Protein 3GF8 (pdb70)

CATH classification: 2.60.40.2100 (+1 more: 2.60.40.2090)

Structure (mmCIF, N/CA/C/O backbone):
data_3GF8
#
_entry.id   3GF8
#
_cell.length_a   106.894
_cell.length_b   106.894
_cell.length_c   79.144
_cell.angle_alpha   90.000
_cell.angle_beta   90.000
_cell.angle_gamma   90.000
#
_symmetry.space_group_name_H-M   'P 41 21 2'
#
loop_
_entity.id
_entity.type
_entity.pdbx_description
1 polymer 'putative polysaccharide binding proteins (DUF1812)'
2 non-polymer 1,2-ETHANEDIOL
3 water water
#
loop_
_atom_site.group_PDB
_atom_site.id
_atom_site.type_symbol
_atom_site.label_atom_id
_atom_site.label_alt_id
_atom_site.label_comp_id
_atom_site.label_asym_id
_atom_site.label_entity_id
_atom_site.label_seq_id
_atom_site.pdbx_PDB_ins_code
_atom_site.Cartn_x
_atom_site.Cartn_y
_atom_site.Cartn_z
_atom_site.occupancy
_atom_site.B_iso_or_equiv
_atom_site.auth_seq_id
_atom_site.auth_comp_id
_atom_site.auth_asym_id
_atom_site.auth_atom_id
_atom_site.pdbx_PDB_model_num
ATOM 1 N N . GLU A 1 13 ? 37.851 20.126 2.294 1.00 64.02 34 GLU A N 1
ATOM 2 C CA . GLU A 1 13 ? 38.171 21.581 2.135 1.00 63.65 34 GLU A CA 1
ATOM 3 C C . GLU A 1 13 ? 36.915 22.472 2.115 1.00 61.80 34 GLU A C 1
ATOM 4 O O . GLU A 1 13 ? 37.012 23.694 2.306 1.00 63.97 34 GLU A O 1
ATOM 10 N N . CYS A 1 14 ? 35.749 21.874 1.869 1.00 58.06 35 CYS A N 1
ATOM 11 C CA . CYS A 1 14 ? 34.477 22.607 1.924 1.00 54.83 35 CYS A CA 1
ATOM 12 C C . CYS A 1 14 ? 34.007 22.769 3.350 1.00 52.23 35 CYS A C 1
ATOM 13 O O . CYS A 1 14 ? 34.461 22.075 4.260 1.00 54.29 35 CYS A O 1
ATOM 16 N N . ARG A 1 15 ? 33.080 23.681 3.561 1.00 47.50 36 ARG A N 1
ATOM 17 C CA . ARG A 1 15 ? 32.706 24.022 4.903 1.00 41.88 36 ARG A CA 1
ATOM 18 C C . ARG A 1 15 ? 31.181 23.944 5.032 1.00 39.75 36 ARG A C 1
ATOM 19 O O . ARG A 1 15 ? 30.431 24.229 4.070 1.00 37.43 36 ARG A O 1
ATOM 22 N N . LEU A 1 16 ? 30.758 23.484 6.214 1.00 33.81 37 LEU A N 1
ATOM 23 C CA . LEU A 1 16 ? 29.372 23.300 6.577 1.00 31.89 37 LEU A CA 1
ATOM 24 C C . LEU A 1 16 ? 29.038 24.434 7.518 1.00 32.50 37 LEU A C 1
ATOM 25 O O . LEU A 1 16 ? 29.718 24.602 8.529 1.00 36.62 37 LEU A O 1
ATOM 30 N N . SER A 1 17 ? 28.028 25.227 7.183 1.00 31.59 38 SER A N 1
ATOM 31 C CA . SER A 1 17 ? 27.599 26.377 8.006 1.00 30.47 38 SER A CA 1
ATOM 32 C C . SER A 1 17 ? 26.184 26.206 8.480 1.00 30.23 38 SER A C 1
ATOM 33 O O . SER A 1 17 ? 25.401 25.527 7.829 1.00 32.17 38 SER A O 1
ATOM 36 N N . VAL A 1 18 ? 25.836 26.853 9.593 1.00 31.16 39 VAL A N 1
ATOM 37 C CA . VAL A 1 18 ? 24.480 26.800 10.122 1.00 28.69 39 VAL A CA 1
ATOM 38 C C . VAL A 1 18 ? 23.953 28.203 10.202 1.00 30.61 39 VAL A C 1
ATOM 39 O O . VAL A 1 18 ? 24.617 29.088 10.704 1.00 31.67 39 VAL A O 1
ATOM 43 N N . LYS A 1 19 ? 22.774 28.407 9.629 1.00 31.22 40 LYS A N 1
ATOM 44 C CA . LYS A 1 19 ? 22.049 29.650 9.733 1.00 28.44 40 LYS A CA 1
ATOM 45 C C . LYS A 1 19 ? 20.940 29.404 10.746 1.00 29.02 40 LYS A C 1
ATOM 46 O O . LYS A 1 19 ? 20.261 28.374 10.677 1.00 24.51 40 LYS A O 1
ATOM 52 N N . PHE A 1 20 ? 20.776 30.321 11.699 1.00 27.14 41 PHE A N 1
ATOM 53 C CA . PHE A 1 20 ? 19.652 30.251 12.643 1.00 28.24 41 PHE A CA 1
ATOM 54 C C . PHE A 1 20 ? 18.614 31.279 12.258 1.00 26.68 41 PHE A C 1
ATOM 55 O O . PHE A 1 20 ? 18.951 32.439 11.952 1.00 25.02 41 PHE A O 1
ATOM 63 N N . LYS A 1 21 ? 17.344 30.888 12.256 1.00 25.12 42 LYS A N 1
ATOM 64 C CA . LYS A 1 21 ? 16.292 31.912 12.020 1.00 24.09 42 LYS A CA 1
ATOM 65 C C . LYS A 1 21 ? 15.247 31.886 13.102 1.00 24.12 42 LYS A C 1
ATOM 66 O O . LYS A 1 21 ? 14.992 30.829 13.679 1.00 27.39 42 LYS A O 1
ATOM 72 N N . TYR A 1 22 ? 14.642 33.058 13.349 1.00 25.08 43 TYR A N 1
ATOM 73 C CA . TYR A 1 22 ? 13.542 33.217 14.264 1.00 24.58 43 TYR A CA 1
ATOM 74 C C . TYR A 1 22 ? 12.451 34.027 13.588 1.00 27.12 43 TYR A C 1
ATOM 75 O O . TYR A 1 22 ? 12.310 35.231 13.850 1.00 26.74 43 TYR A O 1
ATOM 84 N N . ASP A 1 23 ? 11.686 33.355 12.722 1.00 27.09 44 ASP A N 1
ATOM 85 C CA . ASP A 1 23 ? 10.572 33.978 12.037 1.00 25.46 44 ASP A CA 1
ATOM 86 C C . ASP A 1 23 ? 9.252 33.399 12.466 1.00 28.44 44 ASP A C 1
ATOM 87 O O . ASP A 1 23 ? 8.185 33.896 12.048 1.00 27.72 44 ASP A O 1
ATOM 92 N N . TYR A 1 24 ? 9.291 32.378 13.328 1.00 30.45 45 TYR A N 1
ATOM 93 C CA . TYR A 1 24 ? 8.035 31.807 13.881 1.00 30.46 45 TYR A CA 1
ATOM 94 C C . TYR A 1 24 ? 7.439 32.714 15.013 1.00 30.34 45 TYR A C 1
ATOM 95 O O . TYR A 1 24 ? 7.430 32.375 16.198 1.00 30.01 45 TYR A O 1
ATOM 104 N N . ASN A 1 25 ? 6.929 33.875 14.607 1.00 30.67 46 ASN A N 1
ATOM 105 C CA . ASN A 1 25 ? 6.424 34.882 15.526 1.00 28.19 46 ASN A CA 1
ATOM 106 C C . ASN A 1 25 ? 5.216 35.574 14.903 1.00 30.75 46 ASN A C 1
ATOM 107 O O . ASN A 1 25 ? 4.872 35.258 13.770 1.00 28.84 46 ASN A O 1
ATOM 120 N N . GLU A 1 27 ? 4.983 38.495 13.783 1.00 31.00 48 GLU A N 1
ATOM 121 C CA . GLU A 1 27 ? 5.349 39.364 12.681 1.00 30.17 48 GLU A CA 1
ATOM 122 C C . GLU A 1 27 ? 5.688 38.527 11.449 1.00 32.09 48 GLU A C 1
ATOM 123 O O . GLU A 1 27 ? 6.031 39.061 10.408 1.00 31.73 48 GLU A O 1
ATOM 126 N N . PHE A 1 28 ? 5.610 37.203 11.545 1.00 33.26 49 PHE A N 1
ATOM 127 C CA . PHE A 1 28 ? 5.936 36.358 10.385 1.00 31.92 49 PHE A CA 1
ATOM 128 C C . PHE A 1 28 ? 7.214 36.819 9.677 1.00 30.36 49 PHE A C 1
ATOM 129 O O . PHE A 1 28 ? 7.305 36.758 8.457 1.00 30.68 49 PHE A O 1
ATOM 137 N N . ALA A 1 29 ? 8.206 37.259 10.437 1.00 31.25 50 ALA A N 1
ATOM 138 C CA . ALA A 1 29 ? 9.448 37.774 9.862 1.00 31.00 50 ALA A CA 1
ATOM 139 C C . ALA A 1 29 ? 10.618 37.425 10.778 1.00 32.60 50 ALA A C 1
ATOM 140 O O . ALA A 1 29 ? 10.434 37.240 11.983 1.00 33.05 50 ALA A O 1
ATOM 142 N N . ASP A 1 30 ? 11.810 37.284 10.206 1.00 32.59 51 ASP A N 1
ATOM 143 C CA . ASP A 1 30 ? 12.942 36.766 10.943 1.00 32.34 51 ASP A CA 1
ATOM 144 C C . ASP A 1 30 ? 13.484 37.824 11.893 1.00 32.42 51 ASP A C 1
ATOM 145 O O . ASP A 1 30 ? 13.894 38.873 11.433 1.00 30.14 51 ASP A O 1
ATOM 150 N N . ALA A 1 31 ? 13.493 37.548 13.208 1.00 31.09 52 ALA A N 1
ATOM 151 C CA . ALA A 1 31 ? 14.013 38.514 14.209 1.00 28.52 52 ALA A CA 1
ATOM 152 C C . ALA A 1 31 ? 15.271 38.011 14.923 1.00 28.64 52 ALA A C 1
ATOM 153 O O . ALA A 1 31 ? 15.666 38.549 15.966 1.00 28.55 52 ALA A O 1
ATOM 155 N N . PHE A 1 32 ? 15.920 37.001 14.352 1.00 30.92 53 PHE A N 1
ATOM 156 C CA . PHE A 1 32 ? 17.107 36.425 14.977 1.00 30.78 53 PHE A CA 1
ATOM 157 C C . PHE A 1 32 ? 18.108 37.493 15.424 1.00 31.04 53 PHE A C 1
ATOM 158 O O . PHE A 1 32 ? 18.382 37.650 16.624 1.00 30.23 53 PHE A O 1
ATOM 166 N N . HIS A 1 33 ? 18.668 38.204 14.458 1.00 29.30 54 HIS A N 1
ATOM 167 C CA . HIS A 1 33 ? 19.757 39.159 14.724 1.00 31.82 54 HIS A CA 1
ATOM 168 C C . HIS A 1 33 ? 19.332 40.209 15.747 1.00 32.40 54 HIS A C 1
ATOM 169 O O . HIS A 1 33 ? 20.167 40.671 16.509 1.00 34.19 54 HIS A O 1
ATOM 176 N N . ALA A 1 34 ? 18.040 40.558 15.785 1.00 31.06 55 ALA A N 1
ATOM 177 C CA . ALA A 1 34 ? 17.527 41.548 16.748 1.00 29.49 55 ALA A CA 1
ATOM 178 C C . ALA A 1 34 ? 17.380 41.048 18.198 1.00 30.77 55 ALA A C 1
ATOM 179 O O . ALA A 1 34 ? 17.535 41.837 19.127 1.00 33.25 55 ALA A O 1
ATOM 181 N N . GLN A 1 35 ? 17.088 39.759 18.389 1.00 27.39 56 GLN A N 1
ATOM 182 C CA . GLN A 1 35 ? 16.682 39.223 19.689 1.00 26.59 56 GLN A CA 1
ATOM 183 C C . GLN A 1 35 ? 17.537 38.103 20.296 1.00 26.98 56 GLN A C 1
ATOM 184 O O . GLN A 1 35 ? 17.526 37.928 21.501 1.00 27.71 56 GLN A O 1
ATOM 190 N N . VAL A 1 36 ? 18.232 37.309 19.486 1.00 25.58 57 VAL A N 1
ATOM 191 C CA . VAL A 1 36 ? 18.877 36.135 19.999 1.00 23.36 57 VAL A CA 1
ATOM 192 C C . VAL A 1 36 ? 20.349 36.425 20.150 1.00 24.81 57 VAL A C 1
ATOM 193 O O . VAL A 1 36 ? 21.029 36.678 19.161 1.00 27.34 57 VAL A O 1
ATOM 197 N N . ASP A 1 37 ? 20.848 36.400 21.377 1.00 24.19 58 ASP A N 1
ATOM 198 C CA . ASP A 1 37 ? 22.272 36.651 21.611 1.00 26.22 58 ASP A CA 1
ATOM 199 C C . ASP A 1 37 ? 23.082 35.428 22.041 1.00 25.97 58 ASP A C 1
ATOM 200 O O . ASP A 1 37 ? 24.229 35.576 22.414 1.00 25.85 58 ASP A O 1
ATOM 205 N N . LYS A 1 38 ? 22.515 34.224 21.966 1.00 26.33 59 LYS A N 1
ATOM 206 C CA . LYS A 1 38 ? 23.327 33.016 22.192 1.00 23.33 59 LYS A CA 1
ATOM 207 C C . LYS A 1 38 ? 22.650 31.840 21.547 1.00 21.82 59 LYS A C 1
ATOM 208 O O . LYS A 1 38 ? 21.435 31.646 21.685 1.00 25.29 59 LYS A O 1
ATOM 214 N N . VAL A 1 39 ? 23.434 31.050 20.823 1.00 21.55 60 VAL A N 1
ATOM 215 C CA . VAL A 1 39 ? 22.940 29.811 20.238 1.00 19.20 60 VAL A CA 1
ATOM 216 C C . VAL A 1 39 ? 23.877 28.714 20.708 1.00 21.51 60 VAL A C 1
ATOM 217 O O . VAL A 1 39 ? 25.084 28.950 20.861 1.00 22.75 60 VAL A O 1
ATOM 221 N N . GLU A 1 40 ? 23.329 27.524 20.965 1.00 20.65 61 GLU A N 1
ATOM 222 C CA . GLU A 1 40 ? 24.152 26.389 21.267 1.00 19.68 61 GLU A CA 1
ATOM 223 C C . GLU A 1 40 ? 23.642 25.214 20.451 1.00 21.92 61 GLU A C 1
ATOM 224 O O . GLU A 1 40 ? 22.523 24.715 20.664 1.00 24.40 61 GLU A O 1
ATOM 230 N N . LEU A 1 41 ? 24.465 24.812 19.485 1.00 24.01 62 LEU A N 1
ATOM 231 C CA . LEU A 1 41 ? 24.119 23.751 18.527 1.00 26.22 62 LEU A CA 1
ATOM 232 C C . LEU A 1 41 ? 24.561 22.403 19.102 1.00 25.95 62 LEU A C 1
ATOM 233 O O . LEU A 1 41 ? 25.693 22.261 19.543 1.00 24.10 62 LEU A O 1
ATOM 238 N N . TYR A 1 42 ? 23.665 21.429 19.077 1.00 23.45 63 TYR A N 1
ATOM 239 C CA . TYR A 1 42 ? 23.974 20.071 19.499 1.00 24.46 63 TYR A CA 1
ATOM 240 C C . TYR A 1 42 ? 24.064 19.201 18.227 1.00 25.29 63 TYR A C 1
ATOM 241 O O . TYR A 1 42 ? 23.166 19.259 17.378 1.00 27.53 63 TYR A O 1
ATOM 250 N N . VAL A 1 43 ? 25.126 18.407 18.104 1.00 22.53 64 VAL A N 1
ATOM 251 C CA . VAL A 1 43 ? 25.353 17.555 16.932 1.00 21.22 64 VAL A CA 1
ATOM 252 C C . VAL A 1 43 ? 25.408 16.083 17.324 1.00 23.29 64 VAL A C 1
ATOM 253 O O . VAL A 1 43 ? 26.134 15.690 18.227 1.00 24.54 64 VAL A O 1
ATOM 257 N N . PHE A 1 44 ? 24.595 15.282 16.653 1.00 25.02 65 PHE A N 1
ATOM 258 C CA . PHE A 1 44 ? 24.484 13.866 16.898 1.00 26.12 65 PHE A CA 1
ATOM 259 C C . PHE A 1 44 ? 24.769 13.158 15.566 1.00 29.53 65 PHE A C 1
ATOM 260 O O . PHE A 1 44 ? 24.553 13.720 14.501 1.00 31.40 65 PHE A O 1
ATOM 268 N N . ASP A 1 45 ? 25.216 11.917 15.631 1.00 32.16 66 ASP A N 1
ATOM 269 C CA . ASP A 1 45 ? 25.618 11.184 14.425 1.00 35.57 66 ASP A CA 1
ATOM 270 C C . ASP A 1 45 ? 24.505 10.352 13.810 1.00 39.04 66 ASP A C 1
ATOM 271 O O . ASP A 1 45 ? 23.345 10.472 14.212 1.00 37.51 66 ASP A O 1
ATOM 276 N N . LYS A 1 46 ? 24.885 9.525 12.827 1.00 44.54 67 LYS A N 1
ATOM 277 C CA . LYS A 1 46 ? 23.976 8.613 12.130 1.00 49.44 67 LYS A CA 1
ATOM 278 C C . LYS A 1 46 ? 23.162 7.819 13.154 1.00 52.41 67 LYS A C 1
ATOM 279 O O . LYS A 1 46 ? 21.924 7.809 13.136 1.00 54.64 67 LYS A O 1
ATOM 281 N N . ASN A 1 47 ? 23.885 7.224 14.095 1.00 53.67 68 ASN A N 1
ATOM 282 C CA . ASN A 1 47 ? 23.296 6.429 15.169 1.00 53.92 68 ASN A CA 1
ATOM 283 C C . ASN A 1 47 ? 22.522 7.195 16.254 1.00 52.67 68 ASN A C 1
ATOM 284 O O . ASN A 1 47 ? 21.968 6.556 17.159 1.00 56.97 68 ASN A O 1
ATOM 289 N N . GLY A 1 48 ? 22.480 8.531 16.201 1.00 47.45 69 GLY A N 1
ATOM 290 C CA . GLY A 1 48 ? 21.813 9.324 17.253 1.00 42.48 69 GLY A CA 1
ATOM 291 C C . GLY A 1 48 ? 22.651 9.574 18.513 1.00 38.47 69 GLY A C 1
ATOM 292 O O . GLY A 1 48 ? 22.154 10.124 19.502 1.00 38.16 69 GLY A O 1
ATOM 293 N N . LYS A 1 49 ? 23.919 9.180 18.462 1.00 35.10 70 LYS A N 1
ATOM 294 C CA . LYS A 1 49 ? 24.883 9.420 19.532 1.00 33.35 70 LYS A CA 1
ATOM 295 C C . LYS A 1 49 ? 25.466 10.829 19.429 1.00 29.19 70 LYS A C 1
ATOM 296 O O . LYS A 1 49 ? 25.820 11.299 18.368 1.00 26.78 70 LYS A O 1
ATOM 302 N N . TYR A 1 50 ? 25.572 11.463 20.574 1.00 26.03 71 TYR A N 1
ATOM 303 C CA . TYR A 1 50 ? 26.104 12.792 20.706 1.00 28.61 71 TYR A CA 1
ATOM 304 C C . TYR A 1 50 ? 27.533 12.861 20.247 1.00 26.77 71 TYR A C 1
ATOM 305 O O . TYR A 1 50 ? 28.334 12.004 20.581 1.00 25.60 71 TYR A O 1
ATOM 314 N N . LEU A 1 51 ? 27.838 13.912 19.509 1.00 26.75 72 LEU A N 1
ATOM 315 C CA . LEU A 1 51 ? 29.198 14.178 19.059 1.00 28.60 72 LEU A CA 1
ATOM 316 C C . LEU A 1 51 ? 29.784 15.374 19.798 1.00 26.03 72 LEU A C 1
ATOM 317 O O . LEU A 1 51 ? 30.875 15.287 20.350 1.00 26.16 72 LEU A O 1
ATOM 322 N N . PHE A 1 52 ? 29.054 16.488 19.799 1.00 22.39 73 PHE A N 1
ATOM 323 C CA . PHE A 1 52 ? 29.512 17.686 20.494 1.00 25.14 73 PHE A CA 1
ATOM 324 C C . PHE A 1 52 ? 28.457 18.759 20.485 1.00 26.23 73 PHE A C 1
ATOM 325 O O . PHE A 1 52 ? 27.455 18.659 19.753 1.00 24.84 73 PHE A O 1
ATOM 333 N N . LYS A 1 53 ? 28.702 19.799 21.269 1.00 25.26 74 LYS A N 1
ATOM 334 C CA . LYS A 1 53 ? 27.882 21.009 21.158 1.00 27.87 74 LYS A CA 1
ATOM 335 C C . LYS A 1 53 ? 28.795 22.154 20.831 1.00 27.85 74 LYS A C 1
ATOM 336 O O . LYS A 1 53 ? 30.006 22.028 20.992 1.00 28.06 74 LYS A O 1
ATOM 342 N N . GLN A 1 54 ? 28.223 23.251 20.330 1.00 27.13 75 GLN A N 1
ATOM 343 C CA . GLN A 1 54 ? 28.993 24.422 19.952 1.00 26.06 75 GLN A CA 1
ATOM 344 C C . GLN A 1 54 ? 28.152 25.664 20.247 1.00 26.72 75 GLN A C 1
ATOM 345 O O . GLN A 1 54 ? 27.006 25.775 19.780 1.00 28.49 75 GLN A O 1
ATOM 351 N N . ALA A 1 55 ? 28.748 26.568 21.020 1.00 22.67 76 ALA A N 1
ATOM 352 C CA . ALA A 1 55 ? 28.088 27.744 21.559 1.00 25.08 76 ALA A CA 1
ATOM 353 C C . ALA A 1 55 ? 28.737 28.981 20.994 1.00 25.08 76 ALA A C 1
ATOM 354 O O . ALA A 1 55 ? 29.951 29.081 20.897 1.00 23.88 76 ALA A O 1
ATOM 356 N N . GLU A 1 56 ? 27.924 29.937 20.591 1.00 26.43 77 GLU A N 1
ATOM 357 C CA . GLU A 1 56 ? 28.449 31.244 20.244 1.00 24.84 77 GLU A CA 1
ATOM 358 C C . GLU A 1 56 ? 27.411 32.220 20.717 1.00 26.02 77 GLU A C 1
ATOM 359 O 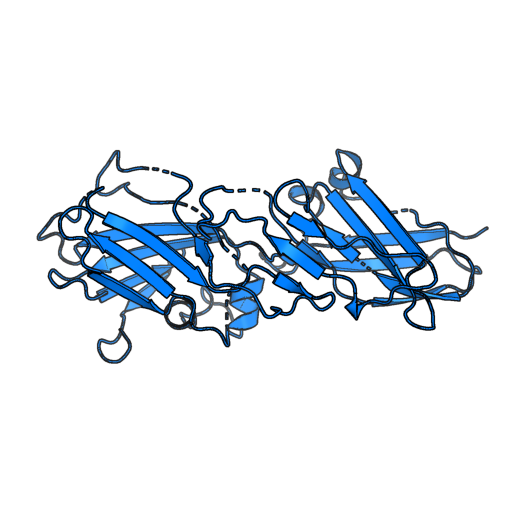O . GLU A 1 56 ? 26.206 31.880 20.800 1.00 28.00 77 GLU A O 1
ATOM 365 N N . GLU A 1 57 ? 27.884 33.403 21.060 1.00 25.14 78 GLU A N 1
ATOM 366 C CA . GLU A 1 57 ? 27.075 34.426 21.652 1.00 27.80 78 GLU A CA 1
ATOM 367 C C . GLU A 1 57 ? 27.748 35.770 21.457 1.00 2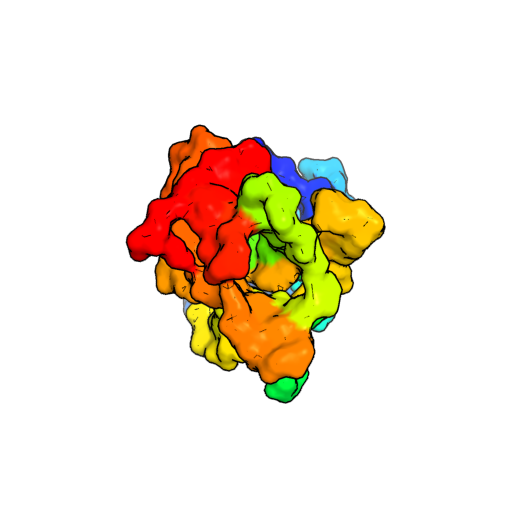9.57 78 GLU A C 1
ATOM 368 O O . GLU A 1 57 ? 28.928 35.831 21.155 1.00 28.94 78 GLU A O 1
ATOM 374 N N . GLY A 1 58 ? 26.988 36.846 21.607 1.00 32.08 79 GLY A N 1
ATOM 375 C CA . GLY A 1 58 ? 27.531 38.198 21.436 1.00 30.78 79 GLY A CA 1
ATOM 376 C C . GLY A 1 58 ? 27.252 38.835 20.080 1.00 32.67 79 GLY A C 1
ATOM 377 O O . GLY A 1 58 ? 26.292 38.474 19.349 1.00 28.55 79 GLY A O 1
ATOM 378 N N . SER A 1 59 ? 28.118 39.783 19.741 1.00 31.12 80 SER A N 1
ATOM 379 C CA . SER A 1 59 ? 27.867 40.721 18.660 1.00 32.99 80 SER A CA 1
ATOM 380 C C . SER A 1 59 ? 27.780 40.007 17.312 1.00 32.46 80 SER A C 1
ATOM 381 O O . SER A 1 59 ? 27.046 40.451 16.410 1.00 31.77 80 SER A O 1
ATOM 384 N N . ALA A 1 60 ? 28.522 38.907 17.179 1.00 29.63 81 ALA A N 1
ATOM 385 C CA . ALA A 1 60 ? 28.575 38.220 15.917 1.00 30.09 81 ALA A CA 1
ATOM 386 C C . ALA A 1 60 ? 27.167 37.922 15.419 1.00 30.93 81 ALA A C 1
ATOM 387 O O . ALA A 1 60 ? 26.897 38.054 14.224 1.00 30.23 81 ALA A O 1
ATOM 389 N N . LEU A 1 61 ? 26.272 37.557 16.344 1.00 32.07 82 LEU A N 1
ATOM 390 C CA . LEU A 1 61 ? 24.936 37.070 16.004 1.00 32.01 82 LEU A CA 1
ATOM 391 C C . LEU A 1 61 ? 24.010 38.167 15.480 1.00 35.09 82 LEU A C 1
ATOM 392 O O . LEU A 1 61 ? 22.944 37.881 14.876 1.00 33.18 82 LEU A O 1
ATOM 397 N N . SER A 1 62 ? 24.396 39.416 15.739 1.00 35.59 83 SER A N 1
ATOM 398 C CA . SER A 1 62 ? 23.519 40.562 15.503 1.00 36.64 83 SER A CA 1
ATOM 399 C C . SER A 1 62 ? 23.713 41.162 14.129 1.00 37.72 83 SER A C 1
ATOM 400 O O . SER A 1 62 ? 22.960 42.056 13.747 1.00 37.38 83 SER A O 1
ATOM 403 N N . THR A 1 63 ? 24.716 40.697 13.387 1.00 38.15 84 THR A N 1
ATOM 404 C CA . THR A 1 63 ? 25.079 41.371 12.144 1.00 39.86 84 THR A CA 1
ATOM 405 C C . THR A 1 63 ? 23.980 41.349 11.093 1.00 41.34 84 THR A C 1
ATOM 406 O O . THR A 1 63 ? 23.918 42.241 10.270 1.00 44.08 84 THR A O 1
ATOM 410 N N . GLY A 1 64 ? 23.127 40.328 11.117 1.00 42.71 85 GLY A N 1
ATOM 411 C CA . GLY A 1 64 ? 22.134 40.116 10.066 1.00 42.44 85 GLY A CA 1
ATOM 412 C C . GLY A 1 64 ? 22.635 39.046 9.117 1.00 42.64 85 GLY A C 1
ATOM 413 O O . GLY A 1 64 ? 21.876 38.517 8.313 1.00 42.53 85 GLY A O 1
ATOM 414 N N . ASN A 1 65 ? 23.914 38.707 9.234 1.00 43.13 86 ASN A N 1
ATOM 415 C CA . ASN A 1 65 ? 24.541 37.725 8.371 1.00 42.54 86 ASN A CA 1
ATOM 416 C C . ASN A 1 65 ? 25.243 36.631 9.152 1.00 38.74 86 ASN A C 1
ATOM 417 O O . ASN A 1 65 ? 26.088 35.934 8.611 1.00 40.08 86 ASN A O 1
ATOM 422 N N . TYR A 1 66 ? 24.897 36.460 10.421 1.00 36.11 87 TYR A N 1
ATOM 423 C CA . TYR A 1 66 ? 25.575 35.450 11.232 1.00 34.01 87 TYR A CA 1
ATOM 424 C C . TYR A 1 66 ? 25.429 34.028 10.667 1.00 31.26 87 TYR A C 1
ATOM 425 O O . TYR A 1 66 ? 24.338 33.567 10.393 1.00 30.31 87 TYR A O 1
ATOM 434 N N . LEU A 1 67 ? 26.537 33.328 10.524 1.00 29.86 88 LEU A N 1
ATOM 435 C CA . LEU A 1 67 ? 26.509 31.898 10.220 1.00 29.17 88 LEU A CA 1
ATOM 436 C C . LEU A 1 67 ? 27.495 31.212 11.152 1.00 27.56 88 LEU A C 1
ATOM 437 O O . LEU A 1 67 ? 28.558 31.753 11.440 1.00 26.21 88 LEU A O 1
ATOM 450 N N . GLU A 1 69 ? 30.159 28.378 11.750 1.00 31.54 90 GLU A N 1
ATOM 451 C CA . GLU A 1 69 ? 31.037 27.472 11.029 1.00 31.68 90 GLU A CA 1
ATOM 452 C C . GLU A 1 69 ? 31.235 26.191 11.837 1.00 31.51 90 GLU A C 1
ATOM 453 O O . GLU A 1 69 ? 31.754 26.233 12.936 1.00 34.89 90 GLU A O 1
ATOM 456 N N . VAL A 1 70 ? 30.800 25.055 11.308 1.00 31.72 91 VAL A N 1
ATOM 457 C CA . VAL A 1 70 ? 30.839 23.792 12.049 1.00 32.74 91 VAL A CA 1
ATOM 458 C C . VAL A 1 70 ? 31.843 22.814 11.389 1.00 36.78 91 VAL A C 1
ATOM 459 O O . VAL A 1 70 ? 31.590 22.346 10.282 1.00 37.50 91 VAL A O 1
ATOM 463 N N . GLU A 1 71 ? 32.966 22.499 12.054 1.00 39.31 92 GLU A N 1
ATOM 464 C CA A GLU A 1 71 ? 33.936 21.507 11.542 0.50 38.75 92 GLU A CA 1
ATOM 465 C CA B GLU A 1 71 ? 33.926 21.510 11.529 0.50 38.57 92 GLU A CA 1
ATOM 466 C C . GLU A 1 71 ? 33.391 20.106 11.747 1.00 38.04 92 GLU A C 1
ATOM 467 O O . GLU A 1 71 ? 33.220 19.671 12.869 1.00 40.85 92 GLU A O 1
ATOM 478 N N . LEU A 1 72 ? 33.139 19.402 10.660 1.00 37.34 93 LEU A N 1
ATOM 479 C CA . LEU A 1 72 ? 32.456 18.133 10.715 1.00 37.38 93 LEU A CA 1
ATOM 480 C C . LEU A 1 72 ? 33.006 17.246 9.622 1.00 37.49 93 LEU A C 1
ATOM 481 O O . LEU A 1 72 ? 33.291 17.706 8.503 1.00 37.96 93 LEU A O 1
ATOM 486 N N . PRO A 1 73 ? 33.190 15.966 9.920 1.00 37.75 94 PRO A N 1
ATOM 487 C CA . PRO A 1 73 ? 33.606 15.078 8.828 1.00 35.54 94 PRO A CA 1
ATOM 488 C C . PRO A 1 73 ? 32.465 14.837 7.868 1.00 34.57 94 PRO A C 1
ATOM 489 O O . PRO A 1 73 ? 31.316 15.096 8.192 1.00 37.97 94 PRO A O 1
ATOM 493 N N . VAL A 1 74 ? 32.763 14.350 6.686 1.00 33.53 95 VAL A N 1
ATOM 494 C CA . VAL A 1 74 ? 31.719 13.888 5.811 1.00 33.13 95 VAL A CA 1
ATOM 495 C C . VAL A 1 74 ? 30.852 12.948 6.629 1.00 33.41 95 VAL A C 1
ATOM 496 O O . VAL A 1 74 ? 31.372 12.187 7.426 1.00 33.27 95 VAL A O 1
ATOM 500 N N . GLY A 1 75 ? 29.537 13.018 6.462 1.00 34.00 96 GLY A N 1
ATOM 501 C CA . GLY A 1 75 ? 28.646 12.046 7.073 1.00 33.62 96 GLY A CA 1
ATOM 502 C C . GLY A 1 75 ? 27.234 12.549 7.249 1.00 34.30 96 GLY A C 1
ATOM 503 O O . GLY A 1 75 ? 26.882 13.629 6.757 1.00 32.80 96 GLY A O 1
ATOM 504 N N . GLN A 1 76 ? 26.423 11.745 7.930 1.00 33.63 97 GLN A N 1
ATOM 505 C CA . GLN A 1 76 ? 25.053 12.115 8.259 1.00 35.15 97 GLN A CA 1
ATOM 506 C C . GLN A 1 76 ? 24.884 12.386 9.757 1.00 34.15 97 GLN A C 1
ATOM 507 O O . GLN A 1 76 ? 25.416 11.659 10.595 1.00 33.92 97 GLN A O 1
ATOM 513 N N . TYR A 1 77 ? 24.120 13.426 10.074 1.00 30.76 98 TYR A N 1
ATOM 514 C CA . TYR A 1 77 ? 24.004 13.932 11.436 1.00 29.91 98 TYR A CA 1
ATOM 515 C C . TYR A 1 77 ? 22.582 14.417 11.698 1.00 28.84 98 TYR A C 1
ATOM 516 O O . TYR A 1 77 ? 21.830 14.661 10.765 1.00 29.55 98 TYR A O 1
ATOM 525 N N . GLN A 1 78 ? 22.231 14.556 12.968 1.00 26.10 99 GLN A N 1
ATOM 526 C CA . GLN A 1 78 ? 21.107 15.399 13.344 1.00 23.54 99 GLN A CA 1
ATOM 527 C C . GLN A 1 78 ? 21.599 16.578 14.149 1.00 24.14 99 GLN A C 1
ATOM 528 O O . GLN A 1 78 ? 22.495 16.427 14.970 1.00 23.91 99 GLN A O 1
ATOM 534 N N . PHE A 1 79 ? 21.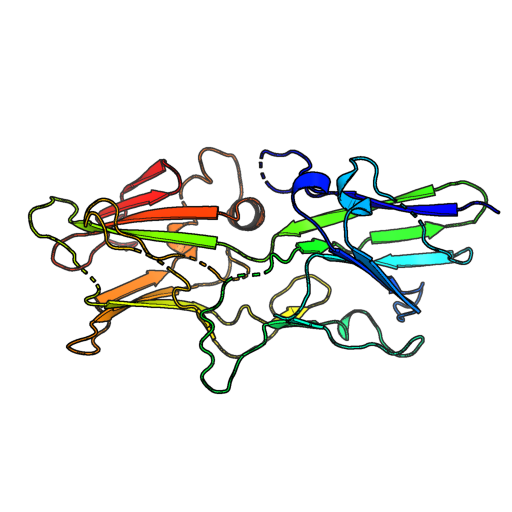061 17.764 13.857 1.00 23.72 100 PHE A N 1
ATOM 535 C CA . PHE A 1 79 ? 21.370 18.962 14.620 1.00 23.67 100 PHE A CA 1
ATOM 536 C C . PHE A 1 79 ? 20.097 19.436 15.274 1.00 25.90 100 PHE A C 1
ATOM 537 O O . PHE A 1 79 ? 18.992 19.279 14.725 1.00 27.17 100 PHE A O 1
ATOM 558 N N . ALA A 1 81 ? 19.182 22.827 18.480 1.00 24.58 102 ALA A N 1
ATOM 559 C CA . ALA A 1 81 ? 19.815 23.844 19.287 1.00 23.11 102 ALA A CA 1
ATOM 560 C C . ALA A 1 81 ? 18.930 24.325 20.432 1.00 23.94 102 ALA A C 1
ATOM 561 O O . ALA A 1 81 ? 17.730 24.108 20.420 1.00 21.54 102 ALA A O 1
ATOM 563 N N . TRP A 1 82 ? 19.574 24.917 21.448 1.00 23.36 103 TRP A N 1
ATOM 564 C CA . TRP A 1 82 ? 18.905 25.765 22.430 1.00 24.18 103 TRP A CA 1
ATOM 565 C C . TRP A 1 82 ? 19.580 27.120 22.321 1.00 23.48 103 TRP A C 1
ATOM 566 O O . TRP A 1 82 ? 20.808 27.220 22.210 1.00 22.63 103 TRP A O 1
ATOM 577 N N . ALA A 1 83 ? 18.765 28.166 22.304 1.00 24.84 104 ALA A N 1
ATOM 578 C CA . ALA A 1 83 ? 19.259 29.508 22.112 1.00 23.86 104 ALA A CA 1
ATOM 579 C C . ALA A 1 83 ? 18.772 30.350 23.285 1.00 23.19 104 ALA A C 1
ATOM 580 O O . ALA A 1 83 ? 17.664 30.162 23.781 1.00 23.46 104 ALA A O 1
ATOM 582 N N . GLY A 1 84 ? 19.629 31.280 23.711 1.00 24.17 105 GLY A N 1
ATOM 583 C CA . GLY A 1 84 ? 19.364 32.093 24.884 1.00 24.94 105 GLY A CA 1
ATOM 584 C C . GLY A 1 84 ? 19.598 31.473 26.261 1.00 23.83 105 GLY A C 1
ATOM 585 O O . GLY A 1 84 ? 19.458 32.186 27.238 1.00 22.22 105 GLY A O 1
ATOM 586 N N . ALA A 1 85 ? 19.953 30.174 26.362 1.00 24.87 106 ALA A N 1
ATOM 587 C CA . ALA A 1 85 ? 19.996 29.505 27.675 1.00 24.67 106 ALA A CA 1
ATOM 588 C C . ALA A 1 85 ? 21.231 29.958 28.447 1.00 24.95 106 ALA A C 1
ATOM 589 O O . ALA A 1 85 ? 22.362 29.791 27.988 1.00 28.26 106 ALA A O 1
ATOM 591 N N . ARG A 1 86 ? 20.997 30.573 29.599 1.00 24.74 107 ARG A N 1
ATOM 592 C CA . ARG A 1 86 ? 22.084 31.013 30.485 1.00 25.69 107 ARG A CA 1
ATOM 593 C C . ARG A 1 86 ? 21.780 30.539 31.894 1.00 24.51 107 ARG A C 1
ATOM 594 O O . ARG A 1 86 ? 21.453 29.361 32.075 1.00 26.50 107 ARG A O 1
ATOM 602 N N . ASP A 1 87 ? 21.813 31.423 32.882 1.00 26.44 108 ASP A N 1
ATOM 603 C CA . ASP A 1 87 ? 21.731 30.991 34.273 1.00 29.15 108 ASP A CA 1
ATOM 604 C C . ASP A 1 87 ? 20.418 30.442 34.761 1.00 26.77 108 ASP A C 1
ATOM 605 O O . ASP A 1 87 ? 20.404 29.808 35.800 1.00 26.11 108 ASP A O 1
ATOM 610 N N . SER A 1 88 ? 19.322 30.660 34.053 1.00 24.71 109 SER A N 1
ATOM 611 C CA . SER A 1 88 ? 18.035 30.171 34.541 1.00 24.22 109 SER A CA 1
ATOM 612 C C . SER A 1 88 ? 17.837 28.692 34.360 1.00 25.16 109 SER A C 1
ATOM 613 O O . SER A 1 88 ? 16.979 28.093 35.037 1.00 25.16 109 SER A O 1
ATOM 616 N N . TYR A 1 89 ? 18.641 28.082 33.494 1.00 25.54 110 TYR A N 1
ATOM 617 C CA . TYR A 1 89 ? 18.352 26.740 33.058 1.00 25.54 110 TYR A CA 1
ATOM 618 C C . TYR A 1 89 ? 19.543 25.832 33.277 1.00 26.59 110 TYR A C 1
ATOM 619 O O . TYR A 1 89 ? 20.668 26.259 33.085 1.00 22.18 110 TYR A O 1
ATOM 628 N N . ASP A 1 90 ? 19.270 24.587 33.679 1.00 26.81 111 ASP A N 1
ATOM 629 C CA . ASP A 1 90 ? 20.251 23.497 33.578 1.00 28.52 111 ASP A CA 1
ATOM 630 C C . ASP A 1 90 ? 19.927 22.655 32.389 1.00 26.37 111 ASP A C 1
ATOM 631 O O . ASP A 1 90 ? 18.807 22.139 32.284 1.00 28.07 111 ASP A O 1
ATOM 636 N N . ILE A 1 91 ? 20.910 22.490 31.516 1.00 25.72 112 ILE A N 1
ATOM 637 C CA . ILE A 1 91 ? 20.794 21.591 30.381 1.00 28.11 112 ILE A CA 1
ATOM 638 C C . ILE A 1 91 ? 21.704 20.419 30.718 1.00 28.15 112 ILE A C 1
ATOM 639 O O . ILE A 1 91 ? 22.853 20.617 31.080 1.00 28.09 112 ILE A O 1
ATOM 644 N N . THR A 1 92 ? 21.198 19.199 30.630 1.00 27.85 113 THR A N 1
ATOM 645 C CA . THR A 1 92 ? 22.015 18.020 30.938 1.00 28.55 113 THR A CA 1
ATOM 646 C C . THR A 1 92 ? 23.310 18.018 30.105 1.00 26.09 113 THR A C 1
ATOM 647 O O . THR A 1 92 ? 23.326 18.476 28.944 1.00 25.33 113 THR A O 1
ATOM 651 N N . SER A 1 93 ? 24.393 17.533 30.701 1.00 24.80 114 SER A N 1
ATOM 652 C CA . SER A 1 93 ? 25.664 17.340 29.976 1.00 25.69 114 SER A CA 1
ATOM 653 C C . SER A 1 93 ? 25.823 15.955 29.477 1.00 24.16 114 SER A C 1
ATOM 654 O O . SER A 1 93 ? 25.746 14.977 30.242 1.00 25.29 114 SER A O 1
ATOM 657 N N . LEU A 1 94 ? 26.129 15.889 28.197 1.00 26.15 115 LEU A N 1
ATOM 658 C CA . LEU A 1 94 ? 26.131 14.638 27.457 1.00 26.88 115 LEU A CA 1
ATOM 659 C C . LEU A 1 94 ? 27.563 14.144 27.289 1.00 23.37 115 LEU A C 1
ATOM 660 O O . LEU A 1 94 ? 28.528 14.910 27.338 1.00 21.71 115 LEU A O 1
ATOM 665 N N . THR A 1 95 ? 27.703 12.860 27.064 1.00 23.67 116 THR A N 1
ATOM 666 C CA . THR A 1 95 ? 29.026 12.285 26.833 1.00 24.79 116 THR A CA 1
ATOM 667 C C . THR A 1 95 ? 29.164 11.867 25.367 1.00 22.16 116 THR A C 1
ATOM 668 O O . THR A 1 95 ? 28.341 11.089 24.869 1.00 20.71 116 THR A O 1
ATOM 672 N N . PRO A 1 96 ? 30.168 12.417 24.669 1.00 20.58 117 PRO A N 1
ATOM 673 C CA . PRO A 1 96 ? 30.418 12.042 23.270 1.00 23.69 117 PRO A CA 1
ATOM 674 C C . PRO A 1 96 ? 30.522 10.518 23.094 1.00 25.82 117 PRO A C 1
ATOM 675 O O . PRO A 1 96 ? 31.213 9.842 23.857 1.00 27.43 117 PRO A O 1
ATOM 679 N N . GLY A 1 97 ? 29.755 9.991 22.142 1.00 25.14 118 GLY A N 1
ATOM 680 C CA . GLY A 1 97 ? 29.822 8.584 21.781 1.00 26.02 118 GLY A CA 1
ATOM 681 C C . GLY A 1 97 ? 29.026 7.683 22.684 1.00 28.07 118 GLY A C 1
ATOM 682 O O . GLY A 1 97 ? 28.971 6.466 22.444 1.00 27.34 118 GLY A O 1
ATOM 683 N N . VAL A 1 98 ? 28.413 8.261 23.720 1.00 27.61 119 VAL A N 1
ATOM 684 C CA . VAL A 1 98 ? 27.683 7.486 24.727 1.00 26.68 119 VAL A CA 1
ATOM 685 C C . VAL A 1 98 ? 26.234 8.001 24.792 1.00 29.55 119 VAL A C 1
ATOM 686 O O . VAL A 1 98 ? 25.297 7.234 24.558 1.00 30.02 119 VAL A O 1
ATOM 690 N N . SER A 1 99 ? 26.049 9.299 25.010 1.00 28.28 120 SER A N 1
ATOM 691 C CA . SER A 1 99 ? 24.698 9.860 25.133 1.00 28.10 120 SER A CA 1
ATOM 692 C C . SER A 1 99 ? 23.942 9.948 23.803 1.00 29.12 120 SER A C 1
ATOM 693 O O . SER A 1 99 ? 24.533 9.963 22.751 1.00 29.89 120 SER A O 1
ATOM 696 N N . THR A 1 100 ? 22.611 10.019 23.868 1.00 29.21 121 THR A N 1
ATOM 697 C CA . THR A 1 100 ? 21.764 10.218 22.695 1.00 25.82 121 THR A CA 1
ATOM 698 C C . THR A 1 100 ? 20.780 11.362 22.974 1.00 28.46 121 THR A C 1
ATOM 699 O O . THR A 1 100 ? 20.742 11.874 24.110 1.00 27.82 121 THR A O 1
ATOM 703 N N . LEU A 1 101 ? 20.003 11.749 21.951 1.00 26.64 122 LEU A N 1
ATOM 704 C CA . LEU A 1 101 ? 19.048 12.866 22.033 1.00 30.16 122 LEU A CA 1
ATOM 705 C C . LEU A 1 101 ? 18.145 12.813 23.248 1.00 28.94 122 LEU A C 1
ATOM 706 O O . LEU A 1 101 ? 17.942 13.820 23.888 1.00 27.59 122 LEU A O 1
ATOM 711 N N . THR A 1 102 ? 17.615 11.637 23.569 1.00 29.84 123 THR A N 1
ATOM 712 C CA . THR A 1 102 ? 16.645 11.557 24.651 1.00 31.17 123 THR A CA 1
ATOM 713 C C . THR A 1 102 ? 17.288 11.883 25.994 1.00 33.35 123 THR A C 1
ATOM 714 O O . THR A 1 102 ? 16.571 12.171 26.950 1.00 37.08 123 THR A O 1
ATOM 718 N N . ASP A 1 103 ? 18.626 11.847 26.083 1.00 32.37 124 ASP A N 1
ATOM 719 C CA . ASP A 1 103 ? 19.330 12.277 27.302 1.00 31.86 124 ASP A CA 1
ATOM 720 C C . ASP A 1 103 ? 19.346 13.788 27.526 1.00 33.17 124 ASP A C 1
ATOM 721 O O . ASP A 1 103 ? 19.686 14.250 28.633 1.00 33.36 124 ASP A O 1
ATOM 726 N N . LEU A 1 104 ? 19.088 14.548 26.463 1.00 31.35 125 LEU A N 1
ATOM 727 C CA . LEU A 1 104 ? 19.201 16.011 26.490 1.00 31.66 125 LEU A CA 1
ATOM 728 C C . LEU A 1 104 ? 17.907 16.615 27.040 1.00 31.78 125 LEU A C 1
ATOM 729 O O . LEU A 1 104 ? 16.825 16.434 26.459 1.00 28.10 125 LEU A O 1
ATOM 734 N N . LYS A 1 105 ? 18.018 17.309 28.170 1.00 30.93 126 LYS A N 1
ATOM 735 C CA . LYS A 1 105 ? 16.845 17.872 28.812 1.00 29.29 126 LYS A CA 1
ATOM 736 C C . LYS A 1 105 ? 17.234 19.221 29.367 1.00 28.03 126 LYS A C 1
ATOM 737 O O . LYS A 1 105 ? 18.357 19.406 29.773 1.00 27.77 126 LYS A O 1
ATOM 743 N N . LEU A 1 106 ? 16.284 20.144 29.398 1.00 26.39 127 LEU A N 1
ATOM 744 C CA . LEU A 1 106 ? 16.504 21.482 29.898 1.00 25.96 127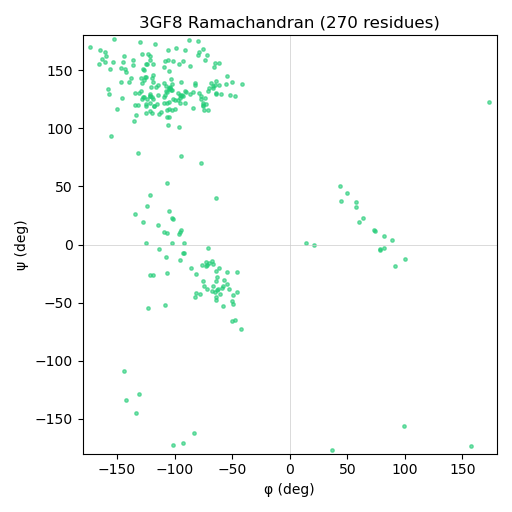 LEU A CA 1
ATOM 745 C C . LEU A 1 106 ? 15.511 21.633 31.038 1.00 26.56 127 LEU A C 1
ATOM 746 O O . LEU A 1 106 ? 14.327 21.299 30.905 1.00 25.27 127 LEU A O 1
ATOM 751 N N . LYS A 1 107 ? 16.001 22.080 32.184 1.00 25.95 128 LYS A N 1
ATOM 752 C CA . LYS A 1 107 ? 15.124 22.261 33.330 1.00 25.95 128 LYS A CA 1
ATOM 753 C C . LYS A 1 107 ? 15.265 23.675 33.873 1.00 25.75 128 LYS A C 1
ATOM 754 O O . LYS A 1 107 ? 16.371 24.150 34.100 1.00 21.51 128 LYS A O 1
ATOM 760 N N . LEU A 1 108 ? 14.142 24.379 34.025 1.00 27.40 129 LEU A N 1
ATOM 761 C CA . LEU A 1 108 ? 14.153 25.686 34.696 1.00 26.10 129 LEU A CA 1
ATOM 762 C C . LEU A 1 108 ? 14.563 25.455 36.149 1.00 26.16 129 LEU A C 1
ATOM 763 O O . LEU A 1 108 ? 14.016 24.572 36.811 1.00 25.63 129 LEU A O 1
ATOM 768 N N . LYS A 1 109 ? 15.551 26.209 36.627 1.00 23.92 130 LYS A N 1
ATOM 769 C CA . LYS A 1 109 ? 16.015 26.079 37.991 1.00 22.60 130 LYS A CA 1
ATOM 770 C C . LYS A 1 109 ? 14.950 26.571 38.947 1.00 23.16 130 LYS A C 1
ATOM 771 O O . LYS A 1 109 ? 14.290 27.594 38.686 1.00 24.38 130 LYS A O 1
ATOM 777 N N . ARG A 1 110 ? 14.776 25.835 40.039 1.00 20.88 131 ARG A N 1
ATOM 778 C CA . ARG A 1 110 ? 13.886 26.231 41.135 1.00 21.91 131 ARG A CA 1
ATOM 779 C C . ARG A 1 110 ? 14.440 25.811 42.499 1.00 20.64 131 ARG A C 1
ATOM 780 O O . ARG A 1 110 ? 15.237 24.901 42.616 1.00 21.32 131 ARG A O 1
ATOM 788 N N . GLU A 1 111 ? 13.992 26.499 43.521 1.00 21.87 132 GLU A N 1
ATOM 789 C CA . GLU A 1 111 ? 14.236 26.149 44.900 1.00 22.19 132 GLU A CA 1
ATOM 790 C C . GLU A 1 111 ? 13.170 25.191 45.399 1.00 22.56 132 GLU A C 1
ATOM 791 O O . GLU A 1 111 ? 12.192 24.961 44.696 1.00 22.24 132 GLU A O 1
ATOM 797 N N . ALA A 1 112 ? 13.313 24.710 46.645 1.00 20.65 133 ALA A N 1
ATOM 798 C CA . ALA A 1 112 ? 12.354 23.759 47.238 1.00 21.25 133 ALA A CA 1
ATOM 799 C C . ALA A 1 112 ? 10.954 24.270 47.187 1.00 24.98 133 ALA A C 1
ATOM 800 O O . ALA A 1 112 ? 10.013 23.465 47.066 1.00 27.33 133 ALA A O 1
ATOM 802 N N . SER A 1 113 ? 10.784 25.588 47.317 1.00 23.59 134 SER A N 1
ATOM 803 C CA . SER A 1 113 ? 9.437 26.155 47.300 1.00 23.00 134 SER A CA 1
ATOM 804 C C . SER A 1 113 ? 8.701 26.051 45.953 1.00 22.51 134 SER A C 1
ATOM 805 O O . SER A 1 113 ? 7.526 26.302 45.888 1.00 23.19 134 SER A O 1
ATOM 808 N N . LEU A 1 114 ? 9.400 25.744 44.872 1.00 23.92 135 LEU A N 1
ATOM 809 C CA . LEU A 1 114 ? 8.784 25.695 43.543 1.00 25.19 135 LEU A CA 1
ATOM 810 C C . LEU A 1 114 ? 8.164 27.017 43.056 1.00 26.06 135 LEU A C 1
ATOM 811 O O . LEU A 1 114 ? 7.334 27.013 42.159 1.00 28.55 135 LEU A O 1
ATOM 816 N N . ILE A 1 115 ? 8.570 28.132 43.643 1.00 27.65 136 ILE A N 1
ATOM 817 C CA . ILE A 1 115 ? 8.135 29.459 43.211 1.00 27.11 136 ILE A CA 1
ATOM 818 C C . ILE A 1 115 ? 9.188 30.047 42.291 1.00 27.77 136 ILE A C 1
ATOM 819 O O . ILE A 1 115 ? 10.356 30.041 42.603 1.00 31.23 136 ILE A O 1
ATOM 824 N N . ILE A 1 116 ? 8.774 30.545 41.151 1.00 28.12 137 ILE A N 1
ATOM 825 C CA . ILE A 1 116 ? 9.668 31.241 40.220 1.00 28.60 137 ILE A CA 1
ATOM 826 C C . ILE A 1 116 ? 9.175 32.687 40.156 1.00 26.48 137 ILE A C 1
ATOM 827 O O . ILE A 1 116 ? 8.033 32.897 39.802 1.00 24.75 137 ILE A O 1
ATOM 832 N N . ASN A 1 117 ? 10.015 33.664 40.497 1.00 25.45 138 ASN A N 1
ATOM 833 C CA . ASN A 1 117 ? 9.591 35.061 40.462 1.00 28.83 138 ASN A CA 1
ATOM 834 C C . ASN A 1 117 ? 10.612 35.964 39.816 1.00 29.92 138 ASN A C 1
ATOM 835 O O . ASN A 1 117 ? 10.673 37.142 40.128 1.00 34.72 138 ASN A O 1
ATOM 840 N N . LYS A 1 118 ? 11.430 35.413 38.937 1.00 29.79 139 LYS A N 1
ATOM 841 C CA . LYS A 1 118 ? 12.412 36.202 38.220 1.00 28.88 139 LYS A CA 1
ATOM 842 C C . LYS A 1 118 ? 11.984 36.324 36.753 1.00 28.56 139 LYS A C 1
ATOM 843 O O . LYS A 1 118 ? 11.226 35.494 36.253 1.00 25.90 139 LYS A O 1
ATOM 849 N N . ARG A 1 119 ? 12.475 37.336 36.053 1.00 27.17 140 ARG A N 1
ATOM 850 C CA . ARG A 1 119 ? 12.281 37.359 34.620 1.00 28.12 140 ARG A CA 1
ATOM 851 C C . ARG A 1 119 ? 13.366 36.508 33.994 1.00 25.77 140 ARG A C 1
ATOM 852 O O . ARG A 1 119 ? 14.496 36.864 34.077 1.00 24.09 140 ARG A O 1
ATOM 868 N N . GLU A 1 121 ? 15.857 34.970 31.201 1.00 22.70 142 GLU A N 1
ATOM 869 C CA . GLU A 1 121 ? 16.388 35.245 29.861 1.00 23.66 142 GLU A CA 1
ATOM 870 C C . GLU A 1 121 ? 15.639 34.364 28.851 1.00 24.06 142 GLU A C 1
ATOM 871 O O . GLU A 1 121 ? 15.303 33.165 29.128 1.00 23.76 142 GLU A O 1
ATOM 877 N N . THR A 1 122 ? 15.311 34.980 27.723 1.00 24.46 143 THR A N 1
ATOM 878 C CA . THR A 1 122 ? 14.420 34.393 26.747 1.00 25.41 143 THR A CA 1
ATOM 879 C C . THR A 1 122 ? 15.085 33.174 26.144 1.00 26.39 143 THR A C 1
ATOM 880 O O . THR A 1 122 ? 16.300 33.186 25.839 1.00 22.49 143 THR A O 1
ATOM 884 N N . LEU A 1 123 ? 14.267 32.121 26.052 1.00 22.17 144 LEU A N 1
ATOM 885 C CA . LEU A 1 123 ? 14.698 30.818 25.630 1.00 27.48 144 LEU A CA 1
ATOM 886 C C . LEU A 1 123 ? 14.049 30.435 24.287 1.00 26.54 144 LEU A C 1
ATOM 887 O O . LEU A 1 123 ? 12.823 30.546 24.145 1.00 24.18 144 LEU A O 1
ATOM 892 N N . TRP A 1 124 ? 14.877 30.009 23.326 1.00 24.21 145 TRP A N 1
ATOM 893 C CA . TRP A 1 124 ? 14.378 29.464 22.048 1.00 26.33 145 TRP A CA 1
ATOM 894 C C . TRP A 1 124 ? 14.834 28.027 21.837 1.00 26.54 145 TRP A C 1
ATOM 895 O O . TRP A 1 124 ? 15.969 27.665 22.180 1.00 25.23 145 TRP A O 1
ATOM 906 N N . TYR A 1 125 ? 13.941 27.229 21.242 1.00 28.30 146 TYR A N 1
ATOM 907 C CA . TYR A 1 125 ? 14.205 25.836 20.885 1.00 25.09 146 TYR A CA 1
ATOM 908 C C . TYR A 1 125 ? 14.492 25.751 19.394 1.00 25.81 146 TYR A C 1
ATOM 909 O O . TYR A 1 125 ? 13.795 26.351 18.578 1.00 22.80 146 TYR A O 1
ATOM 918 N N . GLY A 1 126 ? 15.554 25.031 19.042 1.00 26.87 147 GLY A N 1
ATOM 919 C CA . GLY A 1 126 ? 15.966 24.884 17.659 1.00 26.60 147 GLY A CA 1
ATOM 920 C C . GLY A 1 126 ? 15.577 23.507 17.240 1.00 27.02 147 GLY A C 1
ATOM 921 O O . GLY A 1 126 ? 16.102 22.538 17.783 1.00 27.35 147 GLY A O 1
ATOM 922 N N . GLU A 1 127 ? 14.672 23.411 16.268 1.00 24.57 148 GLU A N 1
ATOM 923 C CA . GLU A 1 127 ? 14.121 22.114 15.878 1.00 24.99 148 GLU A CA 1
ATOM 924 C C . GLU A 1 127 ? 15.188 21.202 15.251 1.00 25.74 148 GLU A C 1
ATOM 925 O O . GLU A 1 127 ? 16.206 21.687 14.683 1.00 25.32 148 GLU A O 1
ATOM 931 N N . VAL A 1 128 ? 14.963 19.892 15.396 1.00 23.63 149 VAL A N 1
ATOM 932 C CA . VAL A 1 128 ? 15.898 18.857 14.938 1.00 25.41 149 VAL A CA 1
ATOM 933 C C . VAL A 1 128 ? 15.895 18.786 13.408 1.00 26.20 149 VAL A C 1
ATOM 934 O O . VAL A 1 128 ? 14.837 18.764 12.811 1.00 28.89 149 VAL A O 1
ATOM 938 N N . ILE A 1 129 ? 17.071 18.771 12.787 1.00 28.09 150 ILE A N 1
ATOM 939 C CA . ILE A 1 129 ? 17.183 18.587 11.341 1.00 28.14 150 ILE A CA 1
ATOM 940 C C . ILE A 1 129 ? 18.138 17.433 11.000 1.00 29.50 150 ILE A C 1
ATOM 941 O O . ILE A 1 129 ? 19.082 17.126 11.753 1.00 28.38 150 ILE A O 1
ATOM 946 N N . ASN A 1 130 ? 17.889 16.778 9.871 1.00 29.17 151 ASN A N 1
ATOM 947 C CA . ASN A 1 130 ? 18.813 15.763 9.364 1.00 28.64 151 ASN A CA 1
ATOM 948 C C . ASN A 1 130 ? 19.780 16.433 8.447 1.00 26.48 151 ASN A C 1
ATOM 949 O O . ASN A 1 130 ? 19.381 17.210 7.630 1.00 30.49 151 ASN A O 1
ATOM 954 N N . VAL A 1 131 ? 21.060 16.163 8.611 1.00 28.45 152 VAL A N 1
ATOM 955 C CA . VAL A 1 131 ? 22.107 16.836 7.841 1.00 28.33 152 VAL A CA 1
ATOM 956 C C . VAL A 1 131 ? 22.951 15.772 7.135 1.00 29.71 152 VAL A C 1
ATOM 957 O O . VAL A 1 131 ? 23.445 14.830 7.765 1.00 31.00 152 VAL A O 1
ATOM 961 N N . ASN A 1 132 ? 23.078 15.902 5.817 1.00 30.22 153 ASN A N 1
ATOM 962 C CA . ASN A 1 132 ? 23.901 14.986 5.037 1.00 30.31 153 ASN A CA 1
ATOM 963 C C . ASN A 1 132 ? 24.961 15.846 4.402 1.00 29.13 153 ASN A C 1
ATOM 964 O O . ASN A 1 132 ? 24.635 16.681 3.585 1.00 28.48 153 ASN A O 1
ATOM 969 N N . PHE A 1 133 ? 26.214 15.660 4.815 1.00 27.42 154 PHE A N 1
ATOM 970 C CA . PHE A 1 133 ? 27.338 16.463 4.351 1.00 27.09 154 PHE A CA 1
ATOM 971 C C . PHE A 1 133 ? 28.358 15.521 3.706 1.00 28.47 154 PHE A C 1
ATOM 972 O O . PHE A 1 133 ? 28.952 14.682 4.390 1.00 24.90 154 PHE A O 1
ATOM 980 N N . ASP A 1 134 ? 28.580 15.663 2.403 1.00 28.88 155 ASP A N 1
ATOM 981 C CA . ASP A 1 134 ? 29.558 14.799 1.728 1.00 31.41 155 ASP A CA 1
ATOM 982 C C . ASP A 1 134 ? 30.911 15.452 1.446 1.00 31.11 155 ASP A C 1
ATOM 983 O O . ASP A 1 134 ? 31.783 14.828 0.853 1.00 32.84 155 ASP A O 1
ATOM 988 N N . GLY A 1 135 ? 31.084 16.702 1.858 1.00 30.75 156 GLY A N 1
ATOM 989 C CA . GLY A 1 135 ? 32.359 17.389 1.683 1.00 30.59 156 GLY A CA 1
ATOM 990 C C . GLY A 1 135 ? 32.679 17.936 0.304 1.00 30.06 156 GLY A C 1
ATOM 991 O O . GLY A 1 135 ? 33.718 18.578 0.130 1.00 33.88 156 GLY A O 1
ATOM 992 N N . THR A 1 136 ? 31.824 17.704 -0.681 1.00 27.06 157 THR A N 1
ATOM 993 C CA . THR A 1 136 ? 32.125 18.157 -2.032 1.00 27.60 157 THR A CA 1
ATOM 994 C C . THR A 1 136 ? 31.694 19.595 -2.295 1.00 29.41 157 THR A C 1
ATOM 995 O O . THR A 1 136 ? 32.166 20.204 -3.265 1.00 31.84 157 THR A O 1
ATOM 999 N N . VAL A 1 137 ? 30.762 20.114 -1.491 1.00 28.03 158 VAL A N 1
ATOM 1000 C CA . VAL A 1 137 ? 30.298 21.479 -1.656 1.00 27.54 158 VAL A CA 1
ATOM 1001 C C . VAL A 1 137 ? 30.184 22.225 -0.344 1.00 28.58 158 VAL A C 1
ATOM 1002 O O . VAL A 1 137 ? 30.055 21.639 0.729 1.00 28.87 158 VAL A O 1
ATOM 1006 N N . HIS A 1 138 ? 30.288 23.539 -0.445 1.00 29.88 159 HIS A N 1
ATOM 1007 C CA . HIS A 1 138 ? 29.954 24.400 0.655 1.00 28.95 159 HIS A CA 1
ATOM 1008 C C . HIS A 1 138 ? 28.456 24.314 0.803 1.00 28.40 159 HIS A C 1
ATOM 1009 O O . HIS A 1 138 ? 27.686 24.374 -0.176 1.00 29.60 159 HIS A O 1
ATOM 1016 N N . GLN A 1 139 ? 28.067 24.165 2.045 1.00 27.16 160 GLN A N 1
ATOM 1017 C CA . GLN A 1 139 ? 26.708 23.838 2.423 1.00 29.14 160 GLN A CA 1
ATOM 1018 C C . GLN A 1 139 ? 26.326 24.656 3.663 1.00 26.63 160 GLN A C 1
ATOM 1019 O O . GLN A 1 139 ? 27.132 24.787 4.600 1.00 24.72 160 GLN A O 1
ATOM 1025 N N . THR A 1 140 ? 25.094 25.159 3.685 1.00 26.84 161 THR A N 1
ATOM 1026 C CA . THR A 1 140 ? 24.545 25.852 4.853 1.00 24.29 161 THR A CA 1
ATOM 1027 C C . THR A 1 140 ? 23.222 25.216 5.299 1.00 25.77 161 THR A C 1
ATOM 1028 O O . THR A 1 140 ? 22.257 25.216 4.546 1.00 26.91 161 THR A O 1
ATOM 1032 N N . GLU A 1 141 ? 23.149 24.734 6.539 1.00 22.95 162 GLU A N 1
ATOM 1033 C CA . GLU A 1 141 ? 21.892 24.228 7.081 1.00 25.50 162 GLU A CA 1
ATOM 1034 C C . GLU A 1 141 ? 21.169 25.363 7.833 1.00 24.41 162 GLU A C 1
ATOM 1035 O O . GLU A 1 141 ? 21.788 26.344 8.260 1.00 25.37 162 GLU A O 1
ATOM 1041 N N . THR A 1 142 ? 19.869 25.230 7.998 1.00 22.09 163 THR A N 1
ATOM 1042 C CA . THR A 1 142 ? 19.096 26.224 8.745 1.00 24.84 163 THR A CA 1
ATOM 1043 C C . THR A 1 142 ? 18.422 25.635 9.988 1.00 24.18 163 THR A C 1
ATOM 1044 O O . THR A 1 142 ? 17.640 24.661 9.897 1.00 24.53 163 THR A O 1
ATOM 1048 N N . ILE A 1 143 ? 18.682 26.245 11.132 1.00 24.61 164 ILE A N 1
ATOM 1049 C CA . ILE A 1 143 ? 17.947 25.913 12.358 1.00 25.20 164 ILE A CA 1
ATOM 1050 C C . ILE A 1 143 ? 16.762 26.865 12.545 1.00 26.50 164 ILE A C 1
ATOM 1051 O O . ILE A 1 143 ? 16.894 28.076 12.473 1.00 23.77 164 ILE A O 1
ATOM 1056 N N . ASN A 1 144 ? 15.588 26.278 12.743 1.00 26.43 165 ASN A N 1
ATOM 1057 C CA . ASN A 1 144 ? 14.383 27.044 12.993 1.00 27.09 165 ASN A CA 1
ATOM 1058 C C . ASN A 1 144 ? 14.065 27.158 14.497 1.00 25.16 165 ASN A C 1
ATOM 1059 O O . ASN A 1 144 ? 13.931 26.147 15.173 1.00 24.55 165 ASN A O 1
ATOM 1064 N N . LEU A 1 145 ? 13.925 28.397 14.970 1.00 23.98 166 LEU A N 1
ATOM 1065 C CA . LEU A 1 145 ? 13.798 28.690 16.405 1.00 26.10 166 LEU A CA 1
ATOM 1066 C C . LEU A 1 145 ? 12.373 29.011 16.797 1.00 27.02 166 LEU A C 1
ATOM 1067 O O . LEU A 1 145 ? 11.686 29.815 16.121 1.00 25.59 166 LEU A O 1
ATOM 1072 N N . ILE A 1 146 ? 11.969 28.413 17.913 1.00 26.41 167 ILE A N 1
ATOM 1073 C CA . ILE A 1 146 ? 10.642 28.571 18.495 1.00 24.67 167 ILE A CA 1
ATOM 1074 C C . ILE A 1 146 ? 10.778 29.113 19.913 1.00 25.65 167 ILE A C 1
ATOM 1075 O O . ILE A 1 146 ? 11.497 28.529 20.747 1.00 26.54 167 ILE A O 1
ATOM 1080 N N . ARG A 1 147 ? 10.061 30.194 20.211 1.00 24.85 168 ARG A N 1
ATOM 1081 C CA . ARG A 1 147 ? 10.185 30.826 21.500 1.00 25.14 168 ARG A CA 1
ATOM 1082 C C . ARG A 1 147 ? 9.410 30.059 22.516 1.00 25.03 168 ARG A C 1
ATOM 1083 O O . ARG A 1 147 ? 8.237 29.740 22.299 1.00 23.76 168 ARG A O 1
ATOM 1091 N N . ASP A 1 148 ? 10.075 29.757 23.637 1.00 24.50 169 ASP A N 1
ATOM 1092 C CA . ASP A 1 148 ? 9.486 28.900 24.669 1.00 24.19 169 ASP A CA 1
ATOM 1093 C C . ASP A 1 148 ? 9.048 29.662 25.926 1.00 23.41 169 ASP A C 1
ATOM 1094 O O . ASP A 1 148 ? 8.187 29.189 26.701 1.00 24.95 169 ASP A O 1
ATOM 1099 N N . THR A 1 149 ? 9.668 30.810 26.167 1.00 23.32 170 THR A N 1
ATOM 1100 C CA . THR A 1 149 ? 9.348 31.608 27.328 1.00 20.94 170 THR A CA 1
ATOM 1101 C C . THR A 1 149 ? 8.310 32.671 26.930 1.00 24.28 170 THR A C 1
ATOM 1102 O O . THR A 1 149 ? 8.364 33.243 25.830 1.00 25.31 170 THR A O 1
ATOM 1106 N N . LYS A 1 150 ? 7.351 32.897 27.831 1.00 23.02 171 LYS A N 1
ATOM 1107 C CA . LYS A 1 150 ? 6.186 33.711 27.535 1.00 25.89 171 LYS A CA 1
ATOM 1108 C C . LYS A 1 150 ? 6.018 34.802 28.618 1.00 25.36 171 LYS A C 1
ATOM 1109 O O . LYS A 1 150 ? 5.983 34.526 29.827 1.00 25.86 171 LYS A O 1
ATOM 1115 N N . ILE A 1 151 ? 5.922 36.040 28.177 1.00 25.58 172 ILE A N 1
ATOM 1116 C CA . ILE A 1 151 ? 5.812 37.158 29.073 1.00 27.51 172 ILE A CA 1
ATOM 1117 C C . ILE A 1 151 ? 4.358 37.603 29.025 1.00 30.42 172 ILE A C 1
ATOM 1118 O O . ILE A 1 151 ? 3.746 37.655 27.950 1.00 32.04 172 ILE A O 1
ATOM 1123 N N . VAL A 1 152 ? 3.781 37.863 30.188 1.00 30.59 173 VAL A N 1
ATOM 1124 C CA . VAL A 1 152 ? 2.375 38.283 30.252 1.00 31.68 173 VAL A CA 1
ATOM 1125 C C . VAL A 1 152 ? 2.248 39.458 31.207 1.00 32.92 173 VAL A C 1
ATOM 1126 O O . VAL A 1 152 ? 2.794 39.421 32.310 1.00 36.39 173 VAL A O 1
ATOM 1130 N N . ARG A 1 153 ? 1.573 40.514 30.756 1.00 30.25 174 ARG A N 1
ATOM 1131 C CA . ARG A 1 153 ? 1.241 41.641 31.603 1.00 27.62 174 ARG A CA 1
ATOM 1132 C C . ARG A 1 153 ? -0.242 41.569 31.910 1.00 27.79 174 ARG A C 1
ATOM 1133 O O . ARG A 1 153 ? -1.073 41.651 30.995 1.00 25.39 174 ARG A O 1
ATOM 1141 N N . PHE A 1 154 ? -0.582 41.381 33.184 1.00 26.03 175 PHE A N 1
ATOM 1142 C CA . PHE A 1 154 ? -1.972 41.302 33.587 1.00 26.36 175 PHE A CA 1
ATOM 1143 C C . PHE A 1 154 ? -2.433 42.576 34.282 1.00 27.69 175 PHE A C 1
ATOM 1144 O O . PHE A 1 154 ? -1.750 43.100 35.142 1.00 28.65 175 PHE A O 1
ATOM 1152 N N . GLY A 1 155 ? -3.606 43.058 33.872 1.00 28.69 176 GLY A N 1
ATOM 1153 C CA . GLY A 1 155 ? -4.331 44.114 34.554 1.00 26.91 176 GLY A CA 1
ATOM 1154 C C . GLY A 1 155 ? -5.682 43.596 35.019 1.00 29.46 176 GLY A C 1
ATOM 1155 O O . GLY A 1 155 ? -6.309 42.742 34.379 1.00 30.78 176 GLY A O 1
ATOM 1156 N N . PHE A 1 156 ? -6.143 44.091 36.156 1.00 30.44 177 PHE A N 1
ATOM 1157 C CA . PHE A 1 156 ? -7.409 43.663 36.683 1.00 29.74 177 PHE A CA 1
ATOM 1158 C C . PHE A 1 156 ? -8.180 44.909 37.055 1.00 29.41 177 PHE A C 1
ATOM 1159 O O . PHE A 1 156 ? -7.724 45.667 37.889 1.00 29.67 177 PHE A O 1
ATOM 1167 N N . GLN A 1 157 ? -9.350 45.102 36.440 1.00 31.57 178 GLN A N 1
ATOM 1168 C CA . GLN A 1 157 ? -10.236 46.230 36.731 1.00 29.74 178 GLN A CA 1
ATOM 1169 C C . GLN A 1 157 ? -11.697 45.840 36.852 1.00 27.35 178 GLN A C 1
ATOM 1170 O O . GLN A 1 157 ? -12.183 44.831 36.309 1.00 25.73 178 GLN A O 1
ATOM 1176 N N . SER A 1 158 ? -12.415 46.703 37.530 1.00 27.57 179 SER A N 1
ATOM 1177 C CA . SER A 1 158 ? -13.850 46.632 37.599 1.00 27.68 179 SER A CA 1
ATOM 1178 C C . SER A 1 158 ? -14.441 46.840 36.203 1.00 29.04 179 SER A C 1
ATOM 1179 O O . SER A 1 158 ? -14.095 47.809 35.513 1.00 30.31 179 SER A O 1
ATOM 1182 N N . TYR A 1 159 ? -15.341 45.948 35.808 1.00 28.08 180 TYR A N 1
ATOM 1183 C CA . TYR A 1 159 ? -16.020 46.059 34.541 1.00 27.55 180 TYR A CA 1
ATOM 1184 C C . TYR A 1 159 ? -16.895 47.305 34.474 1.00 28.68 180 TYR A C 1
ATOM 1185 O O . TYR A 1 159 ? -16.906 47.989 33.463 1.00 28.48 180 TYR A O 1
ATOM 1194 N N . THR A 1 160 ? -17.655 47.583 35.523 1.00 30.28 181 THR A N 1
ATOM 1195 C CA . THR A 1 160 ? -18.506 48.774 35.525 1.00 32.62 181 THR A CA 1
ATOM 1196 C C . THR A 1 160 ? -17.813 49.979 36.150 1.00 36.85 181 THR A C 1
ATOM 1197 O O . THR A 1 160 ? -18.342 51.066 36.108 1.00 37.63 181 THR A O 1
ATOM 1201 N N . GLY A 1 161 ? -16.638 49.791 36.736 1.00 42.54 182 GLY A N 1
ATOM 1202 C CA . GLY A 1 161 ? -15.972 50.872 37.458 1.00 46.68 182 GLY A CA 1
ATOM 1203 C C . GLY A 1 161 ? -16.762 51.337 38.671 1.00 49.64 182 GLY A C 1
ATOM 1204 O O . GLY A 1 161 ? -16.577 52.452 39.124 1.00 52.29 182 GLY A O 1
ATOM 1205 N N . SER A 1 162 ? -17.639 50.484 39.200 1.00 52.79 183 SER A N 1
ATOM 1206 C CA . SER A 1 162 ? -18.514 50.859 40.309 1.00 54.03 183 SER A CA 1
ATOM 1207 C C . SER A 1 162 ? -17.845 50.503 41.627 1.00 56.50 183 SER A C 1
ATOM 1208 O O . SER A 1 162 ? -18.422 50.684 42.713 1.00 58.37 183 SER A O 1
ATOM 1211 N N . TRP A 1 163 ? -16.632 49.972 41.517 1.00 55.71 184 TRP A N 1
ATOM 1212 C CA . TRP A 1 163 ? -15.826 49.632 42.651 1.00 53.76 184 TRP A CA 1
ATOM 1213 C C . TRP A 1 163 ? -14.405 49.644 42.134 1.00 54.60 184 TRP A C 1
ATOM 1214 O O . TRP A 1 163 ? -14.191 49.418 40.959 1.00 54.18 184 TRP A O 1
ATOM 1225 N N . THR A 1 164 ? -13.442 49.951 42.991 1.00 57.42 185 THR A N 1
ATOM 1226 C CA . THR A 1 164 ? -12.047 49.972 42.582 1.00 60.03 185 THR A CA 1
ATOM 1227 C C . THR A 1 164 ? -11.424 48.686 43.020 1.00 62.54 185 THR A C 1
ATOM 1228 O O . THR A 1 164 ? -11.344 48.385 44.218 1.00 64.33 185 THR A O 1
ATOM 1232 N N . LEU A 1 165 ? -10.994 47.915 42.038 1.00 62.56 186 LEU A N 1
ATOM 1233 C CA . LEU A 1 165 ? -10.138 46.792 42.305 1.00 61.06 186 LEU A CA 1
ATOM 1234 C C . LEU A 1 165 ? -8.774 47.375 42.654 1.00 58.43 186 LEU A C 1
ATOM 1235 O O . LEU A 1 165 ? -8.210 48.105 41.860 1.00 58.30 186 LEU A O 1
ATOM 1240 N N . ASP A 1 166 ? -8.270 47.086 43.850 1.00 57.10 187 ASP A N 1
ATOM 1241 C CA . ASP A 1 166 ? -6.903 47.454 44.209 1.00 55.19 187 ASP A CA 1
ATOM 1242 C C . ASP A 1 166 ? -5.957 46.258 44.119 1.00 54.79 187 ASP A C 1
ATOM 1243 O O . ASP A 1 166 ? -6.030 45.324 44.922 1.00 52.48 187 ASP A O 1
ATOM 1256 N N . ASN A 1 168 ? -2.802 45.709 44.924 1.00 47.67 189 ASN A N 1
ATOM 1257 C CA . ASN A 1 168 ? -1.888 45.183 45.964 1.00 49.70 189 ASN A CA 1
ATOM 1258 C C . ASN A 1 168 ? -2.582 44.360 47.052 1.00 48.22 189 ASN A C 1
ATOM 1259 O O . ASN A 1 168 ? -1.909 43.847 47.944 1.00 43.73 189 ASN A O 1
ATOM 1264 N N . ASP A 1 169 ? -3.903 44.176 46.964 1.00 47.30 190 ASP A N 1
ATOM 1265 C CA . ASP A 1 169 ? -4.576 43.302 47.945 1.00 47.70 190 ASP A CA 1
ATOM 1266 C C . ASP A 1 169 ? -4.301 41.787 47.737 1.00 46.59 190 ASP A C 1
ATOM 1267 O O . ASP A 1 169 ? -4.502 40.975 48.648 1.00 44.98 190 ASP A O 1
ATOM 1272 N N . TYR A 1 170 ? -3.780 41.420 46.559 1.00 44.65 191 TYR A N 1
ATOM 1273 C CA . TYR A 1 170 ? -3.700 40.009 46.151 1.00 41.76 191 TYR A CA 1
ATOM 1274 C C . TYR A 1 170 ? -2.312 39.518 45.773 1.00 38.45 191 TYR A C 1
ATOM 1275 O O . TYR A 1 170 ? -1.469 40.298 45.374 1.00 40.19 191 TYR A O 1
ATOM 1284 N N . ASP A 1 171 ? -2.110 38.218 45.889 1.00 33.97 192 ASP A N 1
ATOM 1285 C CA . ASP A 1 171 ? -1.025 37.531 45.216 1.00 35.60 192 ASP A CA 1
ATOM 1286 C C . ASP A 1 171 ? -1.47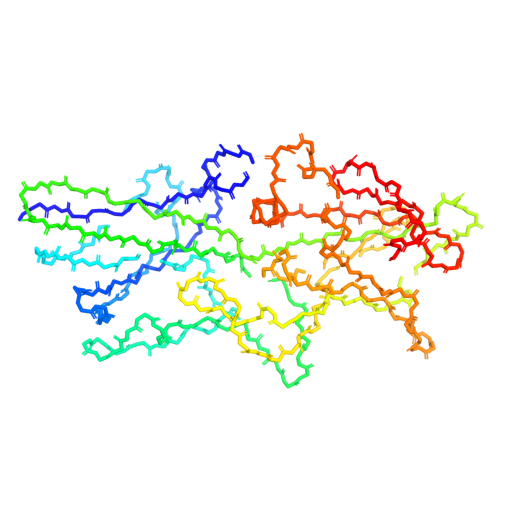5 36.889 43.889 1.00 33.51 192 ASP A C 1
ATOM 1287 O O . ASP A 1 171 ? -2.655 36.518 43.721 1.00 30.60 192 ASP A O 1
ATOM 1292 N N . TYR A 1 172 ? -0.501 36.713 42.997 1.00 29.06 193 TYR A N 1
ATOM 1293 C CA . TYR A 1 172 ? -0.719 36.324 41.611 1.00 26.48 193 TYR A CA 1
ATOM 1294 C C . TYR A 1 172 ? 0.193 35.191 41.263 1.00 28.95 193 TYR A C 1
ATOM 1295 O O . TYR A 1 172 ? 1.411 35.283 41.499 1.00 25.01 193 TYR A O 1
ATOM 1304 N N . GLU A 1 173 ? -0.400 34.146 40.681 1.00 26.64 194 GLU A N 1
ATOM 1305 C CA . GLU A 1 173 ? 0.320 32.992 40.227 1.00 31.12 194 GLU A CA 1
ATOM 1306 C C . GLU A 1 173 ? -0.146 32.476 38.865 1.00 30.67 194 GLU A C 1
ATOM 1307 O O . GLU A 1 173 ? -1.345 32.464 38.563 1.00 30.22 194 GLU A O 1
ATOM 1313 N N . ILE A 1 174 ? 0.819 32.013 38.081 1.00 28.31 195 ILE A N 1
ATOM 1314 C CA . ILE A 1 174 ? 0.578 31.163 36.931 1.00 26.56 195 ILE A CA 1
ATOM 1315 C C . ILE A 1 174 ? 1.125 29.805 37.397 1.00 27.00 195 ILE A C 1
ATOM 1316 O O . ILE A 1 174 ? 2.264 29.743 37.883 1.00 29.18 195 ILE A O 1
ATOM 1321 N N . ILE A 1 175 ? 0.306 28.754 37.303 1.00 23.49 196 ILE A N 1
ATOM 1322 C CA . ILE A 1 175 ? 0.632 27.430 37.856 1.00 25.10 196 ILE A CA 1
ATOM 1323 C C . ILE A 1 175 ? 0.698 26.403 36.733 1.00 23.58 196 ILE A C 1
ATOM 1324 O O . ILE A 1 175 ? -0.235 26.224 36.007 1.00 24.29 196 ILE A O 1
ATOM 1329 N N . GLU A 1 176 ? 1.847 25.785 36.558 1.00 26.16 197 GLU A N 1
ATOM 1330 C CA . GLU A 1 176 ? 2.019 24.784 35.534 1.00 23.69 197 GLU A CA 1
ATOM 1331 C C . GLU A 1 176 ? 3.302 24.014 35.810 1.00 25.47 197 GLU A C 1
ATOM 1332 O O . GLU A 1 176 ? 4.205 24.523 36.468 1.00 26.83 197 GLU A O 1
ATOM 1338 N N . SER A 1 177 ? 3.363 22.783 35.312 1.00 26.27 198 SER A N 1
ATOM 1339 C CA . SER A 1 177 ? 4.542 21.941 35.420 1.00 25.78 198 SER A CA 1
ATOM 1340 C C . SER A 1 177 ? 5.225 21.872 34.043 1.00 25.46 198 SER A C 1
ATOM 1341 O O . SER A 1 177 ? 5.474 20.805 33.479 1.00 28.57 198 SER A O 1
ATOM 1344 N N . ASN A 1 178 ? 5.488 23.055 33.509 1.00 25.26 199 ASN A N 1
ATOM 1345 C CA . ASN A 1 178 ? 6.071 23.235 32.194 1.00 24.13 199 ASN A CA 1
ATOM 1346 C C . ASN A 1 178 ? 7.546 23.580 32.248 1.00 22.34 199 ASN A C 1
ATOM 1347 O O . ASN A 1 178 ? 8.070 24.090 31.283 1.00 24.23 199 ASN A O 1
ATOM 1352 N N . GLY A 1 179 ? 8.228 23.242 33.339 1.00 24.10 200 GLY A N 1
ATOM 1353 C CA . GLY A 1 179 ? 9.620 23.649 33.526 1.00 24.27 200 GLY A CA 1
ATOM 1354 C C . GLY A 1 179 ? 10.670 22.632 33.100 1.00 26.22 200 GLY A C 1
ATOM 1355 O O . GLY A 1 179 ? 11.861 22.831 33.388 1.00 25.06 200 GLY A O 1
ATOM 1356 N N . HIS A 1 180 ? 10.273 21.561 32.408 1.00 25.65 201 HIS A N 1
ATOM 1357 C CA . HIS A 1 180 ? 11.241 20.499 32.024 1.00 25.85 201 HIS A CA 1
ATOM 1358 C C . HIS A 1 180 ? 11.024 20.098 30.552 1.00 26.23 201 HIS A C 1
ATOM 1359 O O . HIS A 1 180 ? 10.036 19.453 30.216 1.00 26.35 201 HIS A O 1
ATOM 1366 N N . LEU A 1 181 ? 11.929 20.523 29.676 1.00 25.45 202 LEU A N 1
ATOM 1367 C CA . LEU A 1 181 ? 11.736 20.340 28.238 1.00 24.48 202 LEU A CA 1
ATOM 1368 C C . LEU A 1 181 ? 12.676 19.264 27.688 1.00 25.70 202 LEU A C 1
ATOM 1369 O O . LEU A 1 181 ? 13.859 19.284 27.939 1.00 21.97 202 LEU A O 1
ATOM 1374 N N . GLY A 1 182 ? 12.120 18.347 26.911 1.00 27.34 203 GLY A N 1
ATOM 1375 C CA . GLY A 1 182 ? 12.902 17.339 26.224 1.00 26.51 203 GLY A CA 1
ATOM 1376 C C . GLY A 1 182 ? 13.554 17.860 24.963 1.00 27.21 203 GLY A C 1
ATOM 1377 O O . GLY A 1 182 ? 13.309 18.997 24.531 1.00 26.91 203 GLY A O 1
ATOM 1378 N N . HIS A 1 183 ? 14.370 17.007 24.349 1.00 27.13 204 HIS A N 1
ATOM 1379 C CA . HIS A 1 183 ? 15.101 17.355 23.106 1.00 27.66 204 HIS A CA 1
ATOM 1380 C C . HIS A 1 183 ? 14.178 17.689 21.929 1.00 25.25 204 HIS A C 1
ATOM 1381 O O . HIS A 1 183 ? 14.616 18.308 20.939 1.00 25.91 204 HIS A O 1
ATOM 1388 N N . ASP A 1 184 ? 12.929 17.239 22.024 1.00 21.86 205 ASP A N 1
ATOM 1389 C CA . ASP A 1 184 ? 11.889 17.546 21.035 1.00 22.84 205 ASP A CA 1
ATOM 1390 C C . ASP A 1 184 ? 10.993 18.744 21.430 1.00 26.51 205 ASP A C 1
ATOM 1391 O O . ASP A 1 184 ? 9.981 19.010 20.776 1.00 26.00 205 ASP A O 1
ATOM 1396 N N . ASN A 1 185 ? 11.374 19.459 22.489 1.00 26.74 206 ASN A N 1
ATOM 1397 C CA . ASN A 1 185 ? 10.639 20.624 23.025 1.00 24.57 206 ASN A CA 1
ATOM 1398 C C . ASN A 1 185 ? 9.356 20.230 23.785 1.00 27.17 206 ASN A C 1
ATOM 1399 O O . ASN A 1 185 ? 8.552 21.085 24.115 1.00 25.31 206 ASN A O 1
ATOM 1404 N N . SER A 1 186 ? 9.165 18.947 24.083 1.00 27.04 207 SER A N 1
ATOM 1405 C CA . SER A 1 186 ? 7.960 18.547 24.794 1.00 27.11 207 SER A CA 1
ATOM 1406 C C . SER A 1 186 ? 8.148 18.669 26.294 1.00 26.31 207 SER A C 1
ATOM 1407 O O . SER A 1 186 ? 9.266 18.594 26.828 1.00 25.81 207 SER A O 1
ATOM 1410 N N . LEU A 1 187 ? 7.038 18.862 26.980 1.00 27.49 208 LEU A N 1
ATOM 1411 C CA . LEU A 1 187 ? 7.058 18.971 28.431 1.00 29.31 208 LEU A CA 1
ATOM 1412 C C . LEU A 1 187 ? 7.264 17.591 29.056 1.00 29.68 208 LEU A C 1
ATOM 1413 O O . LEU A 1 187 ? 6.446 16.697 28.908 1.00 30.68 208 LEU A O 1
ATOM 1418 N N . LEU A 1 188 ? 8.392 17.425 29.732 1.00 30.52 209 LEU A N 1
ATOM 1419 C CA . LEU A 1 188 ? 8.674 16.236 30.527 1.00 28.99 209 LEU A CA 1
ATOM 1420 C C . LEU A 1 188 ? 7.936 16.327 31.855 1.00 28.44 209 LEU A C 1
ATOM 1421 O O . LEU A 1 188 ? 7.458 17.396 32.246 1.00 27.83 209 LEU A O 1
ATOM 1426 N N . ASP A 1 189 ? 7.856 15.202 32.554 1.00 28.65 210 ASP A N 1
ATOM 1427 C CA . ASP A 1 189 ? 7.254 15.177 33.872 1.00 29.98 210 ASP A CA 1
ATOM 1428 C C . ASP A 1 189 ? 8.120 16.035 34.783 1.00 27.29 210 ASP A C 1
ATOM 1429 O O . ASP A 1 189 ? 9.348 16.045 34.663 1.00 28.88 210 ASP A O 1
ATOM 1434 N N . ASP A 1 190 ? 7.474 16.782 35.660 1.00 26.97 211 ASP A N 1
ATOM 1435 C CA . ASP A 1 190 ? 8.169 17.740 36.526 1.00 26.49 211 ASP A CA 1
ATOM 1436 C C . ASP A 1 190 ? 7.214 18.122 37.630 1.00 25.27 211 ASP A C 1
ATOM 1437 O O . ASP A 1 190 ? 6.036 17.775 37.572 1.00 23.85 211 ASP A O 1
ATOM 1442 N N . ASP A 1 191 ? 7.726 18.771 38.670 1.00 24.87 212 ASP A N 1
ATOM 1443 C CA . ASP A 1 191 ? 6.852 19.387 39.664 1.00 23.82 212 ASP A CA 1
ATOM 1444 C C . ASP A 1 191 ? 6.067 20.499 39.044 1.00 23.73 212 ASP A C 1
ATOM 1445 O O . ASP A 1 191 ? 6.493 21.070 38.049 1.00 21.86 212 ASP A O 1
ATOM 1450 N N . VAL A 1 192 ? 4.916 20.801 39.660 1.00 26.75 213 VAL A N 1
ATOM 1451 C CA . VAL A 1 192 ? 4.157 22.012 39.353 1.00 24.59 213 VAL A CA 1
ATOM 1452 C C . VAL A 1 192 ? 4.807 23.237 39.997 1.00 25.61 213 VAL A C 1
ATOM 1453 O O . VAL A 1 192 ? 5.062 23.260 41.208 1.00 23.15 213 VAL A O 1
ATOM 1457 N N . LEU A 1 193 ? 5.039 24.253 39.168 1.00 24.14 214 LEU A N 1
ATOM 1458 C CA . LEU A 1 193 ? 5.656 25.485 39.585 1.00 23.76 214 LEU A CA 1
ATOM 1459 C C . LEU A 1 193 ? 4.594 26.600 39.688 1.00 24.55 214 LEU A C 1
ATOM 1460 O O . LEU A 1 193 ? 3.575 26.573 38.975 1.00 25.27 214 LEU A O 1
ATOM 1465 N N . SER A 1 194 ? 4.845 27.533 40.616 1.00 23.38 215 SER A N 1
ATOM 1466 C CA . SER A 1 194 ? 4.083 28.767 40.823 1.00 24.39 215 SER A CA 1
ATOM 1467 C C . SER A 1 194 ? 4.902 29.951 40.299 1.00 24.57 215 SER A C 1
ATOM 1468 O O . SER A 1 194 ? 5.890 30.362 40.904 1.00 24.95 215 SER A O 1
ATOM 1471 N N . PHE A 1 195 ? 4.536 30.450 39.121 1.00 25.05 216 PHE A N 1
ATOM 1472 C CA . PHE A 1 195 ? 5.210 31.607 38.558 1.00 23.60 216 PHE A CA 1
ATOM 1473 C C . PHE A 1 195 ? 4.518 32.817 39.108 1.00 23.72 216 PHE A C 1
ATOM 1474 O O . PHE A 1 195 ? 3.288 32.905 39.031 1.00 24.00 216 PHE A O 1
ATOM 1482 N N . ARG A 1 196 ? 5.298 33.747 39.650 1.00 20.04 217 ARG A N 1
ATOM 1483 C CA . ARG A 1 196 ? 4.751 34.923 40.310 1.00 23.45 217 ARG A CA 1
ATOM 1484 C C . ARG A 1 196 ? 5.372 36.177 39.783 1.00 21.66 217 ARG A C 1
ATOM 1485 O O . ARG A 1 196 ? 6.403 36.099 39.178 1.00 23.71 217 ARG A O 1
ATOM 1493 N N . PRO A 1 197 ? 4.756 37.337 40.033 1.00 22.78 218 PRO A N 1
ATOM 1494 C CA . PRO A 1 197 ? 5.259 38.554 39.388 1.00 22.52 218 PRO A CA 1
ATOM 1495 C C . PRO A 1 197 ? 6.724 38.853 39.636 1.00 21.38 218 PRO A C 1
ATOM 1496 O O . PRO A 1 197 ? 7.210 38.686 40.745 1.00 22.36 218 PRO A O 1
ATOM 1500 N N . TYR A 1 198 ? 7.425 39.270 38.592 1.00 20.08 219 TYR A N 1
ATOM 1501 C CA . TYR A 1 198 ? 8.739 39.831 38.775 1.00 21.79 219 TYR A CA 1
ATOM 1502 C C . TYR A 1 198 ? 8.678 41.351 38.842 1.00 21.30 219 TYR A C 1
ATOM 1503 O O . TYR A 1 198 ? 9.642 41.988 39.243 1.00 19.19 219 TYR A O 1
ATOM 1512 N N . TYR A 1 199 ? 7.549 41.942 38.465 1.00 22.75 220 TYR A N 1
ATOM 1513 C CA . TYR A 1 199 ? 7.381 43.408 38.567 1.00 22.20 220 TYR A CA 1
ATOM 1514 C C . TYR A 1 199 ? 5.927 43.732 38.731 1.00 24.30 220 TYR A C 1
ATOM 1515 O O . TYR A 1 199 ? 5.083 43.039 38.198 1.00 20.37 220 TYR A O 1
ATOM 1537 N N . GLU A 1 201 ? 3.192 47.234 39.385 1.00 38.44 222 GLU A N 1
ATOM 1538 C CA . GLU A 1 201 ? 3.091 48.665 39.319 1.00 43.52 222 GLU A CA 1
ATOM 1539 C C . GLU A 1 201 ? 1.647 49.055 39.574 1.00 47.53 222 GLU A C 1
ATOM 1540 O O . GLU A 1 201 ? 0.788 48.602 38.868 1.00 46.12 222 GLU A O 1
ATOM 1546 N N . GLN A 1 202 ? 1.370 49.885 40.573 1.00 55.16 223 GLN A N 1
ATOM 1547 C CA . GLN A 1 202 ? 0.021 50.472 40.717 1.00 59.56 223 GLN A CA 1
ATOM 1548 C C . GLN A 1 202 ? 0.003 52.022 40.751 1.00 63.58 223 GLN A C 1
ATOM 1549 O O . GLN A 1 202 ? -0.868 52.606 41.398 1.00 65.19 223 GLN A O 1
ATOM 1555 N N . LYS A 1 203 ? 0.926 52.683 40.029 1.00 67.03 224 LYS A N 1
ATOM 1556 C CA . LYS A 1 203 ? 0.964 54.167 39.945 1.00 69.20 224 LYS A CA 1
ATOM 1557 C C . LYS A 1 203 ? -0.466 54.757 39.787 1.00 73.43 224 LYS A C 1
ATOM 1558 O O . LYS A 1 203 ? -1.022 55.335 40.737 1.00 74.69 224 LYS A O 1
ATOM 1560 N N . ASP A 1 204 ? -1.064 54.594 38.604 1.00 76.68 225 ASP A N 1
ATOM 1561 C CA . ASP A 1 204 ? -2.495 54.857 38.417 1.00 77.69 225 ASP A CA 1
ATOM 1562 C C . ASP A 1 204 ? -3.198 53.512 38.576 1.00 78.39 225 ASP A C 1
ATOM 1563 O O . ASP A 1 204 ? -2.853 52.582 37.851 1.00 78.65 225 ASP A O 1
ATOM 1565 N N . PRO A 1 205 ? -4.145 53.379 39.540 1.00 77.97 226 PRO A N 1
ATOM 1566 C CA . PRO A 1 205 ? -5.012 52.189 39.595 1.00 77.15 226 PRO A CA 1
ATOM 1567 C C . PRO A 1 205 ? -5.618 51.761 38.242 1.00 76.87 226 PRO A C 1
ATOM 1568 O O . PRO A 1 205 ? -5.985 50.586 38.085 1.00 76.46 226 PRO A O 1
ATOM 1572 N N . ALA A 1 206 ? -5.724 52.704 37.295 1.00 75.77 227 ALA A N 1
ATOM 1573 C CA . ALA A 1 206 ? -6.049 52.399 35.891 1.00 74.71 227 ALA A CA 1
ATOM 1574 C C . ALA A 1 206 ? -4.811 51.945 35.107 1.00 73.52 227 ALA A C 1
ATOM 1575 O O . ALA A 1 206 ? -4.902 51.020 34.306 1.00 74.05 227 ALA A O 1
ATOM 1577 N N . THR A 1 207 ? -3.666 52.603 35.325 1.00 70.70 228 THR A N 1
ATOM 1578 C CA . THR A 1 207 ? -2.355 52.107 34.836 1.00 67.75 228 THR A CA 1
ATOM 1579 C C . THR A 1 207 ? -1.951 50.687 35.374 1.00 63.04 228 THR A C 1
ATOM 1580 O O . THR A 1 207 ? -1.392 49.883 34.630 1.00 63.00 228 THR A O 1
ATOM 1582 N N . ALA A 1 208 ? -2.274 50.397 36.642 1.00 55.92 229 ALA A N 1
ATOM 1583 C CA . ALA A 1 208 ? -1.768 49.237 37.408 1.00 49.45 229 ALA A CA 1
ATOM 1584 C C . ALA A 1 208 ? -1.683 47.884 36.675 1.00 45.39 229 ALA A C 1
ATOM 1585 O O . ALA A 1 208 ? -2.604 47.482 35.980 1.00 48.34 229 ALA A O 1
ATOM 1587 N N . TYR A 1 209 ? -0.597 47.156 36.888 1.00 38.21 230 TYR A N 1
ATOM 1588 C CA . TYR A 1 209 ? -0.435 45.842 36.309 1.00 33.78 230 TYR A CA 1
ATOM 1589 C C . TYR A 1 209 ? 0.641 45.001 37.042 1.00 29.40 230 TYR A C 1
ATOM 1590 O O . TYR A 1 209 ? 1.410 45.539 37.804 1.00 26.13 230 TYR A O 1
ATOM 1599 N N . VAL A 1 210 ? 0.682 43.691 36.797 1.00 28.22 231 VAL A N 1
ATOM 1600 C CA . VAL A 1 210 ? 1.807 42.832 37.212 1.00 24.90 231 VAL A CA 1
ATOM 1601 C C . VAL A 1 210 ? 2.432 42.218 35.983 1.00 25.01 231 VAL A C 1
ATOM 1602 O O . VAL A 1 210 ? 1.717 41.821 35.057 1.00 24.06 231 VAL A O 1
ATOM 1606 N N . ASP A 1 211 ? 3.758 42.134 35.945 1.00 23.15 232 ASP A N 1
ATOM 1607 C CA . ASP A 1 211 ? 4.426 41.426 34.870 1.00 23.38 232 ASP A CA 1
ATOM 1608 C C . ASP A 1 211 ? 4.927 40.128 35.391 1.00 23.85 232 ASP A C 1
ATOM 1609 O O . ASP A 1 211 ? 5.638 40.089 36.406 1.00 22.18 232 ASP A O 1
ATOM 1622 N N . ASN A 1 213 ? 6.245 35.923 33.939 1.00 25.54 234 ASN A N 1
ATOM 1623 C CA . ASN A 1 213 ? 6.588 35.054 32.809 1.00 26.15 234 ASN A CA 1
ATOM 1624 C C . ASN A 1 213 ? 6.494 33.554 33.103 1.00 24.94 234 ASN A C 1
ATOM 1625 O O . ASN A 1 213 ? 6.565 33.128 34.229 1.00 26.52 234 ASN A O 1
ATOM 1630 N N . THR A 1 214 ? 6.320 32.753 32.069 1.00 23.36 235 THR A N 1
ATOM 1631 C CA . THR A 1 214 ? 6.300 31.325 32.291 1.00 23.32 235 THR A CA 1
ATOM 1632 C C . THR A 1 214 ? 7.001 30.623 31.145 1.00 22.73 235 THR A C 1
ATOM 1633 O O . THR A 1 214 ? 7.464 31.256 30.204 1.00 23.16 235 THR A O 1
ATOM 1645 N N . ARG A 1 216 ? 6.514 27.162 28.372 1.00 24.95 237 ARG A N 1
ATOM 1646 C CA . ARG A 1 216 ? 5.664 27.012 27.197 1.00 22.45 237 ARG A CA 1
ATOM 1647 C C . ARG A 1 216 ? 4.211 27.002 27.555 1.00 23.50 237 ARG A C 1
ATOM 1648 O O . ARG A 1 216 ? 3.823 26.373 28.570 1.00 22.34 237 ARG A O 1
ATOM 1656 N N . LEU A 1 217 ? 3.419 27.739 26.764 1.00 21.28 238 LEU A N 1
ATOM 1657 C CA . LEU A 1 217 ? 1.954 27.634 26.823 1.00 24.14 238 LEU A CA 1
ATOM 1658 C C . LEU A 1 217 ? 1.501 26.581 25.811 1.00 25.71 238 LEU A C 1
ATOM 1659 O O . LEU A 1 217 ? 1.739 26.721 24.628 1.00 26.18 238 LEU A O 1
ATOM 1672 N N . GLU A 1 219 ? -1.492 23.956 24.158 1.00 30.58 240 GLU A N 1
ATOM 1673 C CA . GLU A 1 219 ? -2.924 23.895 23.923 1.00 30.72 240 GLU A CA 1
ATOM 1674 C C . GLU A 1 219 ? -3.573 22.751 24.661 1.00 29.51 240 GLU A C 1
ATOM 1675 O O . GLU A 1 219 ? -4.738 22.833 24.996 1.00 28.10 240 GLU A O 1
ATOM 1681 N N . ASP A 1 220 ? -2.818 21.704 24.951 1.00 25.51 241 ASP A N 1
ATOM 1682 C CA . ASP A 1 220 ? -3.372 20.581 25.660 1.00 27.54 241 ASP A CA 1
ATOM 1683 C C . ASP A 1 220 ? -3.135 20.670 27.175 1.00 30.88 241 ASP A C 1
ATOM 1684 O O . ASP A 1 220 ? -3.342 19.670 27.869 1.00 31.87 241 ASP A O 1
ATOM 1689 N N . ARG A 1 221 ? -2.708 21.836 27.689 1.00 29.25 242 ARG A N 1
ATOM 1690 C CA . ARG A 1 221 ? -2.588 22.044 29.143 1.00 29.49 242 ARG A CA 1
ATOM 1691 C C . ARG A 1 221 ? -3.685 22.928 29.704 1.00 29.69 242 ARG A C 1
ATOM 1692 O O . ARG A 1 221 ? -4.412 23.569 28.945 1.00 33.95 242 ARG A O 1
ATOM 1700 N N . LYS A 1 222 ? -3.814 22.961 31.033 1.00 29.92 243 LYS A N 1
ATOM 1701 C CA . LYS A 1 222 ? -4.837 23.772 31.685 1.00 29.72 243 LYS A CA 1
ATOM 1702 C C . LYS A 1 222 ? -4.214 24.778 32.630 1.00 29.96 243 LYS A C 1
ATOM 1703 O O . LYS A 1 222 ? -4.737 25.025 33.729 1.00 30.91 243 LYS A O 1
ATOM 1709 N N . THR A 1 223 ? -3.130 25.396 32.159 1.00 28.73 244 THR A N 1
ATOM 1710 C CA . THR A 1 223 ? -2.352 26.377 32.908 1.00 25.75 244 THR A CA 1
ATOM 1711 C C . THR A 1 223 ? -3.241 27.405 33.557 1.00 27.23 244 THR A C 1
ATOM 1712 O O . THR A 1 223 ? -4.078 28.027 32.916 1.00 30.72 244 THR A O 1
ATOM 1716 N N . ARG A 1 224 ? -3.053 27.580 34.846 1.00 28.93 245 ARG A N 1
ATOM 1717 C CA . ARG A 1 224 ? -3.959 28.379 35.651 1.00 28.56 245 ARG A CA 1
ATOM 1718 C C . ARG A 1 224 ? -3.433 29.747 35.982 1.00 27.41 245 ARG A C 1
ATOM 1719 O O . ARG A 1 224 ? -2.259 29.863 36.303 1.00 24.21 245 ARG A O 1
ATOM 1727 N N . LEU A 1 225 ? -4.319 30.760 35.985 1.00 25.56 246 LEU A N 1
ATOM 1728 C CA . LEU A 1 225 ? -4.021 32.048 36.608 1.00 23.56 246 LEU A CA 1
ATOM 1729 C C . LEU A 1 225 ? -4.849 32.077 37.882 1.00 23.93 246 LEU A C 1
ATOM 1730 O O . LEU A 1 225 ? -6.075 31.937 37.835 1.00 27.53 246 LEU A O 1
ATOM 1735 N N . VAL A 1 226 ? -4.178 32.239 39.016 1.00 23.80 247 VAL A N 1
ATOM 1736 C CA . VAL A 1 226 ? -4.806 32.203 40.338 1.00 25.63 247 VAL A CA 1
ATOM 1737 C C . VAL A 1 226 ? -4.422 33.445 41.140 1.00 25.30 247 VAL A C 1
ATOM 1738 O O . VAL A 1 226 ? -3.241 33.757 41.314 1.00 26.52 247 VAL A O 1
ATOM 1742 N N . LEU A 1 227 ? -5.441 34.150 41.615 1.00 26.10 248 LEU A N 1
ATOM 1743 C CA . LEU A 1 227 ? -5.298 35.275 42.514 1.00 25.93 248 LEU A CA 1
ATOM 1744 C C . LEU A 1 227 ? -5.767 34.880 43.914 1.00 27.14 248 LEU A C 1
ATOM 1745 O O . LEU A 1 227 ? -6.817 34.260 44.078 1.00 30.11 248 LEU A O 1
ATOM 1750 N N . THR A 1 228 ? -4.997 35.280 44.923 1.00 29.03 249 THR A N 1
ATOM 1751 C CA . THR A 1 228 ? -5.270 34.930 46.301 1.00 31.55 249 THR A CA 1
ATOM 1752 C C . THR A 1 228 ? -5.246 36.186 47.138 1.00 33.07 249 THR A C 1
ATOM 1753 O O . THR A 1 228 ? -4.360 37.023 47.011 1.00 31.26 249 THR A O 1
ATOM 1757 N N . GLU A 1 229 ? -6.262 36.347 47.967 1.00 36.31 250 GLU A N 1
ATOM 1758 C CA . GLU A 1 229 ? -6.362 37.548 48.767 1.00 41.99 250 GLU A CA 1
ATOM 1759 C C . GLU A 1 229 ? -5.330 37.515 49.890 1.00 42.35 250 GLU A C 1
ATOM 1760 O O . GLU A 1 229 ? -5.252 36.538 50.643 1.00 38.63 250 GLU A O 1
ATOM 1766 N N . LYS A 1 230 ? -4.522 38.565 49.975 1.00 44.61 251 LYS A N 1
ATOM 1767 C CA . LYS A 1 230 ? -3.479 38.595 50.995 1.00 49.19 251 LYS A CA 1
ATOM 1768 C C . LYS A 1 230 ? -4.153 38.459 52.377 1.00 49.98 251 LYS A C 1
ATOM 1769 O O . LYS A 1 230 ? -3.810 37.564 53.165 1.00 48.38 251 LYS A O 1
ATOM 1775 N N . ALA A 1 231 ? -5.143 39.317 52.636 1.00 50.50 252 ALA A N 1
ATOM 1776 C CA . ALA A 1 231 ? -5.831 39.327 53.939 1.00 51.78 252 ALA A CA 1
ATOM 1777 C C . ALA A 1 231 ? -6.308 37.922 54.367 1.00 52.46 252 ALA A C 1
ATOM 1778 O O . ALA A 1 231 ? -5.792 37.355 55.335 1.00 53.56 252 ALA A O 1
ATOM 1780 N N . SER A 1 232 ? -7.250 37.345 53.632 1.00 51.25 253 SER A N 1
ATOM 1781 C CA . SER A 1 232 ? -7.853 36.084 54.052 1.00 50.01 253 SER A CA 1
ATOM 1782 C C . SER A 1 232 ? -7.02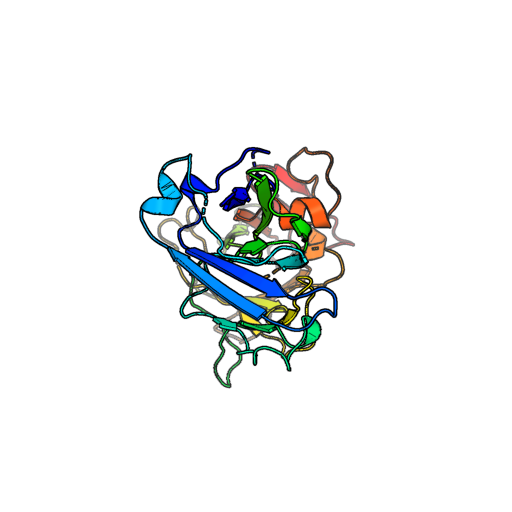1 34.890 53.692 1.00 48.28 253 SER A C 1
ATOM 1783 O O . SER A 1 232 ? -7.169 33.845 54.294 1.00 47.36 253 SER A O 1
ATOM 1786 N N . GLY A 1 233 ? -6.199 35.020 52.652 1.00 46.37 254 GLY A N 1
ATOM 1787 C CA . GLY A 1 233 ? -5.601 33.850 52.021 1.00 42.61 254 GLY A CA 1
ATOM 1788 C C . GLY A 1 233 ? -6.598 33.046 51.189 1.00 39.79 254 GLY A C 1
ATOM 1789 O O . GLY A 1 233 ? -6.299 31.924 50.794 1.00 37.26 254 GLY A O 1
ATOM 1790 N N . LYS A 1 234 ? -7.783 33.606 50.925 1.00 37.03 255 LYS A N 1
ATOM 1791 C CA . LYS A 1 234 ? -8.776 32.943 50.067 1.00 36.05 255 LYS A CA 1
ATOM 1792 C C . LYS A 1 234 ? -8.448 33.204 48.597 1.00 34.79 255 LYS A C 1
ATOM 1793 O O . LYS A 1 234 ? -8.091 34.324 48.240 1.00 35.62 255 LYS A O 1
ATOM 1796 N N . ARG A 1 235 ? -8.590 32.166 47.766 1.00 33.86 256 ARG A N 1
ATOM 1797 C CA . ARG A 1 235 ? -8.474 32.285 46.323 1.00 34.09 256 ARG A CA 1
ATOM 1798 C C . ARG A 1 235 ? -9.703 32.937 45.755 1.00 34.30 256 ARG A C 1
ATOM 1799 O O . ARG A 1 235 ? -10.789 32.407 45.931 1.00 40.19 256 ARG A O 1
ATOM 1807 N N . VAL A 1 236 ? -9.541 34.058 45.050 1.00 31.37 257 VAL A N 1
ATOM 1808 C CA . VAL A 1 236 ? -10.679 34.833 44.539 1.00 29.26 257 VAL A CA 1
ATOM 1809 C C . VAL A 1 236 ? -10.867 34.713 43.042 1.00 30.60 257 VAL A C 1
ATOM 1810 O O . VAL A 1 236 ? -11.878 35.166 42.516 1.00 31.73 257 VAL A O 1
ATOM 1814 N N . PHE A 1 237 ? -9.887 34.133 42.349 1.00 29.20 258 PHE A N 1
ATOM 1815 C CA . PHE A 1 237 ? -9.903 34.031 40.888 1.00 28.13 258 PHE A CA 1
ATOM 1816 C C . PHE A 1 237 ? -9.009 32.865 40.481 1.00 29.01 258 PHE A C 1
ATOM 1817 O O . PHE A 1 237 ? -7.861 32.752 40.912 1.00 27.76 258 PHE A O 1
ATOM 1825 N N . ASP A 1 238 ? -9.545 31.993 39.639 1.00 28.23 259 ASP A N 1
ATOM 1826 C CA . ASP A 1 238 ? -8.858 30.777 39.295 1.00 27.89 259 ASP A CA 1
ATOM 1827 C C . ASP A 1 238 ? -9.339 30.317 37.945 1.00 28.58 259 ASP A C 1
ATOM 1828 O O . ASP A 1 238 ? -10.326 29.611 37.873 1.00 26.30 259 ASP A O 1
ATOM 1833 N N . ILE A 1 239 ? -8.620 30.714 36.888 1.00 27.81 260 ILE A N 1
ATOM 1834 C CA . ILE A 1 239 ? -9.065 30.446 35.531 1.00 26.52 260 ILE A CA 1
ATOM 1835 C C . ILE A 1 239 ? -8.036 29.660 34.737 1.00 28.59 260 ILE A C 1
ATOM 1836 O O . ILE A 1 239 ? -6.856 29.504 35.130 1.00 29.76 260 ILE A O 1
ATOM 1841 N N . ASN A 1 240 ? -8.511 29.107 33.631 1.00 29.06 261 ASN A N 1
ATOM 1842 C CA . ASN A 1 240 ? -7.679 28.309 32.757 1.00 27.62 261 ASN A CA 1
ATOM 1843 C C . ASN A 1 240 ? -7.236 29.263 31.681 1.00 27.79 261 ASN A C 1
ATOM 1844 O O . ASN A 1 240 ? -7.996 29.639 30.783 1.00 26.98 261 ASN A O 1
ATOM 1849 N N . LEU A 1 241 ? -5.999 29.719 31.828 1.00 27.09 262 LEU A N 1
ATOM 1850 C CA . LEU A 1 241 ? -5.443 30.694 30.953 1.00 27.26 262 LEU A CA 1
ATOM 1851 C C . LEU A 1 241 ? -5.361 30.147 29.529 1.00 28.01 262 LEU A C 1
ATOM 1852 O O . LEU A 1 241 ? -5.576 30.880 28.555 1.00 25.71 262 LEU A O 1
ATOM 1857 N N . ILE A 1 242 ? -5.011 28.872 29.385 1.00 27.98 263 ILE A N 1
ATOM 1858 C CA . ILE A 1 242 ? -4.916 28.322 28.036 1.00 27.83 263 ILE A CA 1
ATOM 1859 C C . ILE A 1 242 ? -6.283 28.420 27.363 1.00 30.03 263 ILE A C 1
ATOM 1860 O O . ILE A 1 242 ? -6.405 28.762 26.189 1.00 26.98 263 ILE A O 1
ATOM 1865 N N . ASP A 1 243 ? -7.318 28.092 28.127 1.00 31.09 264 ASP A N 1
ATOM 1866 C CA . ASP A 1 243 ? -8.673 28.144 27.615 1.00 32.24 264 ASP A CA 1
ATOM 1867 C C . ASP A 1 243 ? -9.147 29.552 27.256 1.00 30.11 264 ASP A C 1
ATOM 1868 O O . ASP A 1 243 ? -9.822 29.761 26.253 1.00 29.85 264 ASP A O 1
ATOM 1873 N N . TYR A 1 244 ? -8.799 30.513 28.092 1.00 28.93 265 TYR A N 1
ATOM 1874 C CA . TYR A 1 244 ? -9.097 31.910 27.788 1.00 30.16 265 TYR A CA 1
ATOM 1875 C C . TYR A 1 244 ? -8.376 32.356 26.525 1.00 31.15 265 TYR A C 1
ATOM 1876 O O . TYR A 1 244 ? -8.934 33.098 25.732 1.00 31.84 265 TYR A O 1
ATOM 1885 N N . LEU A 1 245 ? -7.136 31.904 26.326 1.00 30.72 266 LEU A N 1
ATOM 1886 C CA . LEU A 1 245 ? -6.423 32.273 25.111 1.00 30.12 266 LEU A CA 1
ATOM 1887 C C . LEU A 1 245 ? -6.981 31.502 23.904 1.00 29.88 266 LEU A C 1
ATOM 1888 O O . LEU A 1 245 ? -7.071 32.056 22.819 1.00 25.62 266 LEU A O 1
ATOM 1893 N N . ALA A 1 246 ? -7.378 30.241 24.102 1.00 29.53 267 ALA A N 1
ATOM 1894 C CA . ALA A 1 246 ? -7.945 29.444 23.008 1.00 31.79 267 ALA A CA 1
ATOM 1895 C C . ALA A 1 246 ? -9.257 30.049 22.505 1.00 34.57 267 ALA A C 1
ATOM 1896 O O . ALA A 1 246 ? -9.485 30.044 21.309 1.00 38.48 267 ALA A O 1
ATOM 1911 N N . THR A 1 248 ? -9.885 32.974 22.113 1.00 35.51 269 THR A N 1
ATOM 1912 C CA . THR A 1 248 ? -9.683 34.216 21.387 1.00 35.80 269 THR A CA 1
ATOM 1913 C C . THR A 1 248 ? -9.504 33.890 19.929 1.00 39.63 269 THR A C 1
ATOM 1914 O O . THR A 1 248 ? -9.594 32.719 19.521 1.00 42.52 269 THR A O 1
ATOM 1918 N N . ASN A 1 249 ? -9.236 34.913 19.135 1.00 39.51 270 ASN A N 1
ATOM 1919 C CA . ASN A 1 249 ? -9.095 34.743 17.679 1.00 39.38 270 ASN A CA 1
ATOM 1920 C C . ASN A 1 249 ? -7.658 34.710 17.165 1.00 34.09 270 ASN A C 1
ATOM 1921 O O . ASN A 1 249 ? -7.407 34.995 15.986 1.00 32.45 270 ASN A O 1
ATOM 1926 N N . ALA A 1 250 ? -6.702 34.394 18.039 1.00 33.61 271 ALA A N 1
ATOM 1927 C CA . ALA A 1 250 ? -5.264 34.484 17.674 1.00 31.07 271 ALA A CA 1
ATOM 1928 C C . ALA A 1 250 ? -4.976 35.868 17.046 1.00 29.03 271 ALA A C 1
ATOM 1929 O O . ALA A 1 250 ? -4.311 36.012 16.005 1.00 29.17 271 ALA A O 1
ATOM 1931 N N . GLU A 1 251 ? -5.534 36.878 17.685 1.00 28.88 272 GLU A N 1
ATOM 1932 C CA . GLU A 1 251 ? -5.303 38.260 17.301 1.00 32.01 272 GLU A CA 1
ATOM 1933 C C . GLU A 1 251 ? -5.679 38.526 15.853 1.00 32.68 272 GLU A C 1
ATOM 1934 O O . GLU A 1 251 ? -5.043 39.292 15.160 1.00 33.31 272 GLU A O 1
ATOM 1940 N N . GLY A 1 252 ? -6.738 37.870 15.412 1.00 37.20 273 GLY A N 1
ATOM 1941 C CA . GLY A 1 252 ? -7.285 38.107 14.087 1.00 38.81 273 GLY A CA 1
ATOM 1942 C C . GLY A 1 252 ? -6.648 37.243 13.040 1.00 40.09 273 GLY A C 1
ATOM 1943 O O . GLY A 1 252 ? -6.942 37.394 11.869 1.00 41.40 273 GLY A O 1
ATOM 1944 N N . LYS A 1 253 ? -5.759 36.336 13.436 1.00 41.68 274 LYS A N 1
ATOM 1945 C CA . LYS A 1 253 ? -5.104 35.500 12.447 1.00 40.96 274 LYS A CA 1
ATOM 1946 C C . LYS A 1 253 ? -5.762 34.144 12.368 1.00 41.05 274 LYS A C 1
ATOM 1947 O O . LYS A 1 253 ? -6.635 33.807 13.186 1.00 42.09 274 LYS A O 1
ATOM 1953 N N . ASN A 1 254 ? -5.365 33.411 11.331 1.00 43.00 275 ASN A N 1
ATOM 1954 C CA . ASN A 1 254 ? -5.838 32.045 11.046 1.00 46.94 275 ASN A CA 1
ATOM 1955 C C . ASN A 1 254 ? -4.845 31.073 11.663 1.00 47.95 275 ASN A C 1
ATOM 1956 O O . ASN A 1 254 ? -3.996 30.505 10.956 1.00 50.93 275 ASN A O 1
ATOM 1958 N N . LEU A 1 255 ? -4.917 30.919 12.983 1.00 44.69 276 LEU A N 1
ATOM 1959 C CA . LEU A 1 255 ? -3.982 30.078 13.671 1.00 38.30 276 LEU A CA 1
ATOM 1960 C C . LEU A 1 255 ? -4.721 29.090 14.552 1.00 36.06 276 LEU A C 1
ATOM 1961 O O . LEU A 1 255 ? -5.697 29.422 15.228 1.00 31.22 276 LEU A O 1
ATOM 1966 N N . SER A 1 256 ? -4.219 27.867 14.550 1.00 35.51 277 SER A N 1
ATOM 1967 C CA . SER A 1 256 ? -4.523 26.919 15.596 1.00 35.09 277 SER A CA 1
ATOM 1968 C C . SER A 1 256 ? -4.024 27.464 16.941 1.00 33.48 277 SER A C 1
ATOM 1969 O O . SER A 1 256 ? -3.094 28.288 16.999 1.00 29.61 277 SER A O 1
ATOM 1972 N N . THR A 1 257 ? -4.643 26.983 18.018 1.00 31.98 278 THR A N 1
ATOM 1973 C CA . THR A 1 257 ? -4.250 27.369 19.354 1.00 30.37 278 THR A CA 1
ATOM 1974 C C . THR A 1 257 ? -2.748 27.227 19.582 1.00 29.20 278 THR A C 1
ATOM 1975 O O . THR A 1 257 ? -2.113 28.166 20.055 1.00 30.41 278 THR A O 1
ATOM 1979 N N . GLN A 1 258 ? -2.158 26.087 19.230 1.00 27.42 279 GLN A N 1
ATOM 1980 C CA . GLN A 1 258 ? -0.733 25.875 19.538 1.00 23.56 279 GLN A CA 1
ATOM 1981 C C . GLN A 1 258 ? 0.157 26.812 18.751 1.00 27.58 279 GLN A C 1
ATOM 1982 O O . GLN A 1 258 ? 1.182 27.270 19.235 1.00 28.91 279 GLN A O 1
ATOM 1988 N N . GLU A 1 259 ? -0.244 27.089 17.519 1.00 28.00 280 GLU A N 1
ATOM 1989 C CA . GLU A 1 259 ? 0.515 27.962 16.681 1.00 26.84 280 GLU A CA 1
ATOM 1990 C C . GLU A 1 259 ? 0.489 29.377 17.187 1.00 25.41 280 GLU A C 1
ATOM 1991 O O . GLU A 1 259 ? 1.522 30.045 17.160 1.00 22.57 280 GLU A O 1
ATOM 1997 N N . TYR A 1 260 ? -0.676 29.830 17.665 1.00 27.64 281 TYR A N 1
ATOM 1998 C CA . TYR A 1 260 ? -0.765 31.144 18.288 1.00 27.04 281 TYR A CA 1
ATOM 1999 C C . TYR A 1 260 ? 0.078 31.193 19.568 1.00 28.09 281 TYR A C 1
ATOM 2000 O O . TYR A 1 260 ? 0.863 32.118 19.789 1.00 28.39 281 TYR A O 1
ATOM 2009 N N . LEU A 1 261 ? -0.074 30.178 20.404 1.00 28.73 282 LEU A N 1
ATOM 2010 C CA . LEU A 1 261 ? 0.702 30.112 21.645 1.00 29.53 282 LEU A CA 1
ATOM 2011 C C . LEU A 1 261 ? 2.234 30.124 21.408 1.00 27.77 282 LEU A C 1
ATOM 2012 O O . LEU A 1 261 ? 2.996 30.720 22.192 1.00 29.09 282 LEU A O 1
ATOM 2017 N N . ASP A 1 262 ? 2.683 29.491 20.334 1.00 26.02 283 ASP A N 1
ATOM 2018 C CA . ASP A 1 262 ? 4.115 29.450 20.028 1.00 24.77 283 ASP A CA 1
ATOM 2019 C C . ASP A 1 262 ? 4.571 30.738 19.417 1.00 23.04 283 ASP A C 1
ATOM 2020 O O . ASP A 1 262 ? 5.658 31.262 19.766 1.00 25.69 283 ASP A O 1
ATOM 2025 N N . ARG A 1 263 ? 3.766 31.259 18.504 1.00 20.22 284 ARG A N 1
ATOM 2026 C CA . ARG A 1 263 ? 4.168 32.455 17.763 1.00 23.56 284 ARG A CA 1
ATOM 2027 C C . ARG A 1 263 ? 4.145 33.720 18.594 1.00 24.92 284 ARG A C 1
ATOM 2028 O O . ARG A 1 263 ? 4.979 34.594 18.414 1.00 26.23 284 ARG A O 1
ATOM 2036 N N . GLN A 1 264 ? 3.150 33.836 19.471 1.00 25.84 285 GLN A N 1
ATOM 2037 C CA . GLN A 1 264 ? 2.998 35.010 20.316 1.00 25.19 285 GLN A CA 1
ATOM 2038 C C . GLN A 1 264 ? 3.697 34.772 21.638 1.00 25.67 285 GLN A C 1
ATOM 2039 O O . GLN A 1 264 ? 3.433 33.765 22.314 1.00 24.25 285 GLN A O 1
ATOM 2045 N N . SER A 1 265 ? 4.570 35.687 22.038 1.00 23.93 286 SER A N 1
ATOM 2046 C CA . SER A 1 265 ? 5.189 35.528 23.351 1.00 25.79 286 SER A CA 1
ATOM 2047 C C . SER A 1 265 ? 5.027 36.709 24.291 1.00 26.53 286 SER A C 1
ATOM 2048 O O . SER A 1 265 ? 5.569 36.693 25.405 1.00 23.57 286 SER A O 1
ATOM 2051 N N . ASN A 1 266 ? 4.322 37.747 23.849 1.00 25.96 287 ASN A N 1
ATOM 2052 C CA . ASN A 1 266 ? 3.932 38.819 24.739 1.00 28.15 287 ASN A CA 1
ATOM 2053 C C . ASN A 1 266 ? 2.443 38.974 24.757 1.00 26.02 287 ASN A C 1
ATOM 2054 O O . ASN A 1 266 ? 1.838 39.263 23.728 1.00 26.66 287 ASN A O 1
ATOM 2059 N N . TYR A 1 267 ? 1.864 38.842 25.941 1.00 24.13 288 TYR A N 1
ATOM 2060 C CA . TYR A 1 267 ? 0.432 38.872 26.106 1.00 24.05 288 TYR A CA 1
ATOM 2061 C C . TYR A 1 267 ? 0.084 39.930 27.119 1.00 26.92 288 TYR A C 1
ATOM 2062 O O . TYR A 1 267 ? 0.442 39.819 28.282 1.00 30.85 288 TYR A O 1
ATOM 2071 N N . HIS A 1 268 ? -0.585 40.982 26.686 1.00 25.62 289 HIS A N 1
ATOM 2072 C CA . HIS A 1 268 ? -1.064 41.971 27.610 1.00 26.37 289 HIS A CA 1
ATOM 2073 C C . HIS A 1 268 ? -2.551 41.790 27.710 1.00 26.10 289 HIS A C 1
ATOM 2074 O O . HIS A 1 268 ? -3.275 42.089 26.762 1.00 26.50 289 HIS A O 1
ATOM 2081 N N . ILE A 1 269 ? -2.987 41.296 28.862 1.00 27.16 290 ILE A N 1
ATOM 2082 C CA . ILE A 1 269 ? -4.364 40.952 29.121 1.00 26.01 290 ILE A CA 1
ATOM 2083 C C . ILE A 1 269 ? -4.911 41.799 30.244 1.00 25.96 290 ILE A C 1
ATOM 2084 O O . ILE A 1 269 ? -4.376 41.781 31.369 1.00 24.94 290 ILE A O 1
ATOM 2089 N N . ILE A 1 270 ? -5.953 42.571 29.942 1.00 27.56 291 ILE A N 1
ATOM 2090 C CA . ILE A 1 270 ? -6.786 43.170 30.969 1.00 27.66 291 ILE A CA 1
ATOM 2091 C C . ILE A 1 270 ? -8.023 42.292 31.237 1.00 28.19 291 ILE A C 1
ATOM 2092 O O . ILE A 1 270 ? -8.767 41.970 30.313 1.00 27.18 291 ILE A O 1
ATOM 2097 N N . PHE A 1 271 ? -8.242 41.932 32.503 1.00 26.68 292 PHE A N 1
ATOM 2098 C CA . PHE A 1 271 ? -9.517 41.409 32.966 1.00 28.98 292 PHE A CA 1
ATOM 2099 C C . PHE A 1 271 ? -10.421 42.506 33.520 1.00 28.08 292 PHE A C 1
ATOM 2100 O O . PHE A 1 271 ? -10.016 43.314 34.394 1.00 27.29 292 PHE A O 1
ATOM 2108 N N . PHE A 1 272 ? -11.647 42.519 32.999 1.00 24.61 293 PHE A N 1
ATOM 2109 C CA . PHE A 1 272 ? -12.712 43.384 33.462 1.00 24.93 293 PHE A CA 1
ATOM 2110 C C . PHE A 1 272 ? -13.661 42.525 34.270 1.00 26.22 293 PHE A C 1
ATOM 2111 O O . PHE A 1 272 ? -14.355 41.661 33.716 1.00 25.80 293 PHE A O 1
ATOM 2119 N N . LEU A 1 273 ? -13.667 42.740 35.580 1.00 25.81 294 LEU A N 1
ATOM 2120 C CA . LEU A 1 273 ? -14.336 41.817 36.498 1.00 27.51 294 LEU A CA 1
ATOM 2121 C C . LEU A 1 273 ? -15.598 42.395 37.096 1.00 24.73 294 LEU A C 1
ATOM 2122 O O . LEU A 1 273 ? -15.753 43.620 37.244 1.00 22.43 294 LEU A O 1
ATOM 2127 N N . SER A 1 274 ? -16.497 41.486 37.435 1.00 24.11 295 SER A N 1
ATOM 2128 C CA . SER A 1 274 ? -17.649 41.822 38.230 1.00 25.59 295 SER A CA 1
ATOM 2129 C C . SER A 1 274 ? -17.186 41.998 39.684 1.00 26.44 295 SER A C 1
ATOM 2130 O O . SER A 1 274 ? -16.071 41.607 40.068 1.00 23.53 295 SER A O 1
ATOM 2133 N N . GLU A 1 275 ? -18.079 42.547 40.479 1.00 27.02 296 GLU A N 1
ATOM 2134 C CA . GLU A 1 275 ? -17.927 42.542 41.939 1.00 31.86 296 GLU A CA 1
ATOM 2135 C C . GLU A 1 275 ? -17.720 41.170 42.539 1.00 30.33 296 GLU A C 1
ATOM 2136 O O . GLU A 1 275 ? -17.179 41.056 43.614 1.00 33.29 296 GLU A O 1
ATOM 2142 N N . SER A 1 276 ? -18.153 40.128 41.857 1.00 28.56 297 SER A N 1
ATOM 2143 C CA . SER A 1 276 ? -18.029 38.803 42.403 1.00 29.33 297 SER A CA 1
ATOM 2144 C C . SER A 1 276 ? -16.897 38.040 41.719 1.00 27.51 297 SER A C 1
ATOM 2145 O O . SER A 1 276 ? -16.944 36.827 41.643 1.00 23.42 297 SER A O 1
ATOM 2148 N N . TRP A 1 277 ? -15.873 38.754 41.244 1.00 29.21 298 TRP A N 1
ATOM 2149 C CA . TRP A 1 277 ? -14.690 38.134 40.621 1.00 29.24 298 TRP A CA 1
ATOM 2150 C C . TRP A 1 277 ? -14.955 37.233 39.424 1.00 28.70 298 TRP A C 1
ATOM 2151 O O . TRP A 1 277 ? -14.241 36.270 39.216 1.00 32.29 298 TRP A O 1
ATOM 2162 N N . LEU A 1 278 ? -15.984 37.552 38.648 1.00 28.04 299 LEU A N 1
ATOM 2163 C CA A LEU A 1 278 ? -16.263 36.877 37.381 0.50 27.35 299 LEU A CA 1
ATOM 2164 C CA B LEU A 1 278 ? -16.218 36.878 37.374 0.50 28.07 299 LEU A CA 1
ATOM 2165 C C . LEU A 1 278 ? -15.727 37.789 36.279 1.00 26.45 299 LEU A C 1
ATOM 2166 O O . LEU A 1 278 ? -16.023 38.987 36.280 1.00 28.19 299 LEU A O 1
ATOM 2175 N N . ALA A 1 279 ? -14.943 37.230 35.361 1.00 24.17 300 ALA A N 1
ATOM 2176 C CA . ALA A 1 279 ? -14.488 37.975 34.173 1.00 24.89 300 ALA A CA 1
ATOM 2177 C C . ALA A 1 279 ? -15.650 38.207 33.194 1.00 24.86 300 ALA A C 1
ATOM 2178 O O . ALA A 1 279 ? -16.277 37.263 32.681 1.00 26.56 300 ALA A O 1
ATOM 2180 N N . VAL A 1 280 ? -15.989 39.479 32.995 1.00 23.95 301 VAL A N 1
ATOM 2181 C CA . VAL A 1 280 ? -17.035 39.831 32.064 1.00 24.24 301 VAL A CA 1
ATOM 2182 C C . VAL A 1 280 ? -16.465 39.849 30.658 1.00 26.69 301 VAL A C 1
ATOM 2183 O O . VAL A 1 280 ? -17.059 39.289 29.705 1.00 26.90 301 VAL A O 1
ATOM 2187 N N . GLN A 1 281 ? -15.296 40.459 30.534 1.00 25.80 302 GLN A N 1
ATOM 2188 C CA . GLN A 1 281 ? -14.589 40.472 29.278 1.00 27.06 302 GLN A CA 1
ATOM 2189 C C . GLN A 1 281 ? -13.118 40.627 29.535 1.00 26.15 302 GLN A C 1
ATOM 2190 O O . GLN A 1 281 ? -12.733 41.114 30.598 1.00 26.50 302 GLN A O 1
ATOM 2196 N N . ILE A 1 282 ? -12.320 40.184 28.567 1.00 22.77 303 ILE A N 1
ATOM 2197 C CA . ILE A 1 282 ? -10.895 40.407 28.570 1.00 23.90 303 ILE A CA 1
ATOM 2198 C C . ILE A 1 282 ? -10.451 41.169 27.325 1.00 20.98 303 ILE A C 1
ATOM 2199 O O . ILE A 1 282 ? -11.112 41.170 26.284 1.00 21.89 303 ILE A O 1
ATOM 2204 N N . VAL A 1 283 ? -9.296 41.802 27.419 1.00 21.48 304 VAL A N 1
ATOM 2205 C CA . VAL A 1 283 ? -8.706 42.405 26.273 1.00 17.72 304 VAL A CA 1
ATOM 2206 C C . VAL A 1 283 ? -7.335 41.795 26.201 1.00 23.25 304 VAL A C 1
ATOM 2207 O O . VAL A 1 283 ? -6.559 41.897 27.158 1.00 23.15 304 VAL A O 1
ATOM 2211 N N . VAL A 1 284 ? -7.065 41.109 25.093 1.00 23.28 305 VAL A N 1
ATOM 2212 C CA . VAL A 1 284 ? -5.763 40.487 24.846 1.00 22.76 305 VAL A CA 1
ATOM 2213 C C . VAL A 1 284 ? -5.110 41.230 23.712 1.00 21.36 305 VAL A C 1
ATOM 2214 O O . VAL A 1 284 ? -5.602 41.222 22.597 1.00 24.37 305 VAL A O 1
ATOM 2218 N N . ASN A 1 285 ? -4.014 41.904 24.013 1.00 23.92 306 ASN A N 1
ATOM 2219 C CA . ASN A 1 285 ? -3.299 42.706 23.015 1.00 23.68 306 ASN A CA 1
ATOM 2220 C C . ASN A 1 285 ? -4.270 43.528 22.143 1.00 23.99 306 ASN A C 1
ATOM 2221 O O . ASN A 1 285 ? -4.202 43.516 20.922 1.00 25.53 306 ASN A O 1
ATOM 2226 N N . GLY A 1 286 ? -5.179 44.246 22.782 1.00 22.92 307 GLY A N 1
ATOM 2227 C CA . GLY A 1 286 ? -6.065 45.136 22.058 1.00 22.62 307 GLY A CA 1
ATOM 2228 C C . GLY A 1 286 ? -7.383 44.525 21.619 1.00 23.34 307 GLY A C 1
ATOM 2229 O O . GLY A 1 286 ? -8.322 45.275 21.330 1.00 20.81 307 GLY A O 1
ATOM 2230 N N . TRP A 1 287 ? -7.472 43.188 21.590 1.00 20.26 308 TRP A N 1
ATOM 2231 C CA . TRP A 1 287 ? -8.690 42.512 21.147 1.00 24.33 308 TRP A CA 1
ATOM 2232 C C . TRP A 1 287 ? -9.612 42.245 22.297 1.00 25.05 308 TRP A C 1
ATOM 2233 O O . TRP A 1 287 ? -9.223 41.550 23.218 1.00 24.60 308 TRP A O 1
ATOM 2244 N N . VAL A 1 288 ? -10.836 42.772 22.199 1.00 21.58 309 VAL A N 1
ATOM 2245 C CA . VAL A 1 288 ? -11.860 42.601 23.201 1.00 24.27 309 VAL A CA 1
ATOM 2246 C C . VAL A 1 288 ? -12.593 41.277 22.990 1.00 25.05 309 VAL A C 1
ATOM 2247 O O . VAL A 1 288 ? -12.938 40.991 21.874 1.00 25.68 309 VAL A O 1
ATOM 2251 N N . HIS A 1 289 ? -12.756 40.473 24.050 1.00 27.32 310 HIS A N 1
ATOM 2252 C CA . HIS A 1 289 ? -13.528 39.211 24.058 1.00 27.95 310 HIS A CA 1
ATOM 2253 C C . HIS A 1 289 ? -14.451 39.080 25.288 1.00 30.23 310 HIS A C 1
ATOM 2254 O O . HIS A 1 289 ? -13.982 39.119 26.439 1.00 32.65 310 HIS A O 1
ATOM 2261 N N . ARG A 1 290 ? -15.759 38.963 25.039 1.00 30.49 311 ARG A N 1
ATOM 2262 C CA . ARG A 1 290 ? -16.755 38.632 26.066 1.00 30.33 311 ARG A CA 1
ATOM 2263 C C . ARG A 1 290 ? -16.491 37.215 26.602 1.00 29.53 311 ARG A C 1
ATOM 2264 O O . ARG A 1 290 ? -16.166 36.311 25.844 1.00 28.42 311 ARG A O 1
ATOM 2272 N N . ILE A 1 291 ? -16.572 37.027 27.912 1.00 28.52 312 ILE A N 1
ATOM 2273 C CA . ILE A 1 291 ? 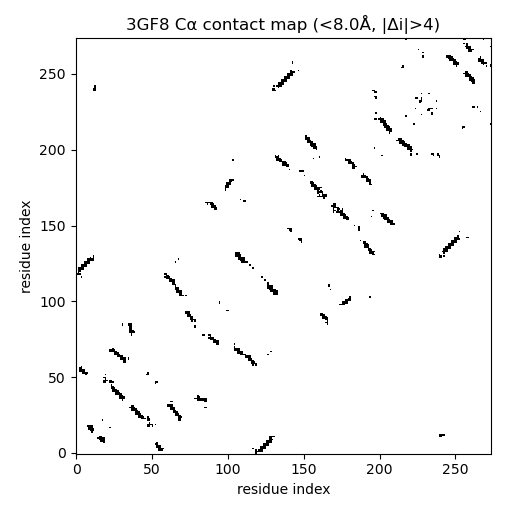-16.396 35.692 28.450 1.00 28.72 312 ILE A CA 1
ATOM 2274 C C . ILE A 1 291 ? -17.787 35.185 28.706 1.00 27.09 312 ILE A C 1
ATOM 2275 O O . ILE A 1 291 ? -18.581 35.850 29.353 1.00 23.27 312 ILE A O 1
ATOM 2280 N N . GLN A 1 292 ? -18.112 34.038 28.134 1.00 29.57 313 GLN A N 1
ATOM 2281 C CA . GLN A 1 292 ? -19.435 33.443 28.388 1.00 33.32 313 GLN A CA 1
ATOM 2282 C C . GLN A 1 292 ? -19.407 32.806 29.769 1.00 30.54 313 GLN A C 1
ATOM 2283 O O . GLN A 1 292 ? -18.530 31.979 30.076 1.00 27.01 313 GLN A O 1
ATOM 2289 N N . GLU A 1 293 ? -20.353 33.207 30.600 1.00 29.88 314 GLU A N 1
ATOM 2290 C CA . GLU A 1 293 ? -20.399 32.770 32.011 1.00 33.54 314 GLU A CA 1
ATOM 2291 C C . GLU A 1 293 ? -20.183 31.260 32.202 1.00 33.49 314 GLU A C 1
ATOM 2292 O O . GLU A 1 293 ? -19.424 30.832 33.083 1.00 34.32 314 GLU A O 1
ATOM 2298 N N . GLU A 1 294 ? -20.785 30.467 31.328 1.00 34.32 315 GLU A N 1
ATOM 2299 C CA . GLU A 1 294 ? -20.649 29.000 31.386 1.00 38.33 315 GLU A CA 1
ATOM 2300 C C . GLU A 1 294 ? -19.199 28.555 31.137 1.00 40.39 315 GLU A C 1
ATOM 2301 O O . GLU A 1 294 ? -18.813 27.463 31.517 1.00 40.90 315 GLU A O 1
ATOM 2307 N N . ASN A 1 295 ? -18.407 29.398 30.477 1.00 43.39 316 ASN A N 1
ATOM 2308 C CA . ASN A 1 295 ? -17.003 29.094 30.161 1.00 45.44 316 ASN A CA 1
ATOM 2309 C C . ASN A 1 295 ? -16.024 29.896 31.021 1.00 46.57 316 ASN A C 1
ATOM 2310 O O . ASN A 1 295 ? -14.803 29.900 30.735 1.00 46.95 316 ASN A O 1
ATOM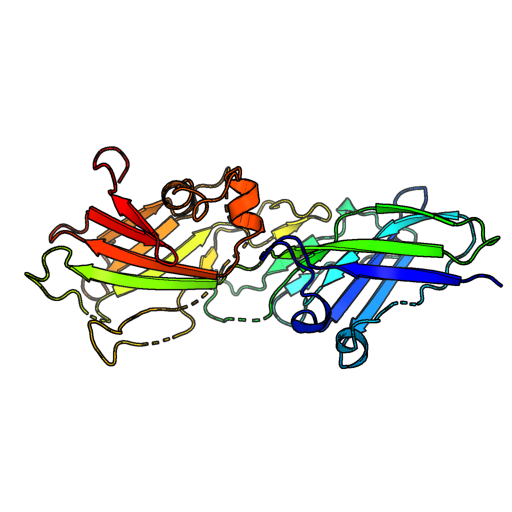 2315 N N . GLN A 1 296 ? -16.551 30.579 32.047 1.00 45.80 317 GLN A N 1
ATOM 2316 C CA . GLN A 1 296 ? -15.722 31.428 32.898 1.00 47.01 317 GLN A CA 1
ATOM 2317 C C . GLN A 1 296 ? -14.646 30.524 33.567 1.00 47.14 317 GLN A C 1
ATOM 2318 O O . GLN A 1 296 ? -13.503 30.926 33.836 1.00 43.03 317 GLN A O 1
#

Sequence (274 aa):
ECRLSVKFKYDYNEFADAFHAQVDKVELYVFDKNGKYLFKQAEEGSALSTGNYLEVEELPVGQYQFAWAGARDSYDITSLTPGVSTLTDLKLKLKREASLIINKRETLWYGEVINVNFDGTVHQTETINLIRDTKIVRFGFQSYTGSWTLDNDYDYEIIESNGHLGHDNSLLDDDVLSFRPYYEQKDPATAYVDNTRLEDRKTRLVLTEKASGKRVFDINLIDYLATNAEGKNLSTQEYLDRQSNYHIIFFLSESWLLAVQIVVNGWVHRIQEENQ

Organism: Bacteroides thetaiotaomicron (strain ATCC 29148 / DSM 2079 / JCM 5827 / CCUG 10774 / NCTC 10582 / VPI-5482 / E50) (NCBI:txid226186)

B-factor: mean 32.22, std 10.7, range [9.18, 79.51]

InterPro domains:
  IPR014941 Fimbrium subunit FimB/Mfa2/Mfa3 [PF08842] (33-313)

Secondary structure (DSSP, 8-state):
---EEEEEE------S--HHHH--EEEEEEE-TTSBEEEEEEEESGGGGSS----B---SEEEE--EES--TTEEEPPP-TTT-BGGG-EEEE---TT-EE------EEE---EEEE-SSS-EEEEEEEEE---EEEEEEEESSSSS-----EEEEEEE---EEETTS-B-S---EEE------SSTTT--B----------EEEEEETTT--EEEEEEHHHHH---GGGS---HHHHHHH--EEEEEEEE-TTS-EEEEEETTEEEEPPGGG-

Solvent-accessible surface area: 13178 Å² total

Radius of gyration: 21.64 Å; Cα contacts (8 Å, |Δi|>4): 622; chains: 1; bounding box: 59×48×56 Å

Foldseek 3Di:
DAFEKEAEFELLAVNDTCFLPAFFKKKKWKAFPVQFTADIDMGGPNLRNPVDRMGDDDAQHKIKMIKTQDDDQKDWDDHDGPPDGQQRTKIFGDDDPVLEAAADGWMWAWAIDMDGGHPPHHYYHYTYIWTQKAKEKEAEAAQVNPDQDDVQKWKWWKDQQGMAGSRRDRDDGDIHTYGFNADPPDSVPDITMIDQAAPDQTWIWIAGPVPRHIQEIGRVLLVQCPCLVVDDDGSNSSSGRHRYWYKYFHAHPSGDGQWMATPNRIGGQDRVRD

Nearest PDB structures (foldseek):
  3gf8-assembly1_A  TM=1.004E+00  e=6.985E-58  Bacteroides thetaiotaomicron VPI-5482
  4qdg-assembly1_A  TM=8.643E-01  e=5.530E-26  Bacteroides thetaiotaomicron VPI-5482
  3pay-assembly1_D  TM=8.606E-01  e=9.210E-26  Bacteroides ovatus ATCC 8483
  3pay-assembly1_B  TM=8.528E-01  e=3.391E-25  Bacteroides ovatus ATCC 8483
  3pay-assembly1_A  TM=8.253E-01  e=2.861E-25  Bacteroides ovatus ATCC 8483